Protein AF-A0A0Q5QR48-F1 (afdb_monomer_lite)

Foldseek 3Di:
DEAELLRVLLVLLLCLVPPWDWDADPNFTWTKDFWDKDKYFHLLLQFFDAFLLQADLLLLLQLLLCQLLLHFFVVSNCLSFVCQQLQDPVSTGRLLRNSCQQQQNVNNDNLLQVLLVVCLVPVADFPSKGARFDPVRQPDDGSDGHQWGMWTWGHDDQEIEIETEGAAAASSDGSSGNPSSSVSQSQLQSSLLNRGDHGMYMYTYRIYIHTPVCSVSSVCSNPQPDSDGLVVLVFAAQGFNDNHSVLVNVLSVLLVVLLVCLLVVNLVVSLVSLVPRPTLSSSLSSLSSSLVSCVVVVHDPLVSLVSLLPRDRHSSSLSSLLSVCVLVVHDDLCSSVRPHDPSSSVVSNVNVVSNVVSCVVPVVSPPPPDDRD

Sequence (373 aa):
MYRNLTDAFVDVVARIHTEGTNVVARGQHQKELLSQLLTISHPHERVMIIPVRNNNVFAQVAETLWVLHGRNDIAYLSRYLPRAAEFSDDGRTWRAGYGPRLRNWNGEVDQVTAVADRIGQDLNTKRAVMSIFDPAVDYTDTKDVPCNNWLHFIRRGIDLHLNVSVRANDAFWGFSGINYFEWSVLHELMANVTGSSVGNLSWFAGSLHIYERHYSKAWQIAEAVRGTSVYDFGVEHLPVTSDTVAAFDADLATVFAVEDAARAGDHRRAIAELGSVSDAFLRDAGLMLVAYNMFLDDVSRGRIVEVINEMRPSDLRTASAEYLLRRWKQNDPGYLGLDLSDAEASFLRTHFAAVARLVADEPRLRPTLIEAT

Radius of gyration: 19.91 Å; chains: 1; bounding box: 58×45×52 Å

pLDDT: mean 93.46, std 10.97, range [30.2, 98.88]

Secondary structure (DSSP, 8-state):
-BSSHHHHHHHHHHHHHHHPEEEEETTEEEEEEEEEEEEES-TT------TTT---HHHHHHHHHHHHTT--BHHHHTTT-GGGGGG-SSSSB-TT-HHHHHHSBTTTB-HHHHHHHHHHH-TT-S-EEEE---HHHHSS--S---SEEEEEEEEETTEEEEEEEEEEEEIIIIIIIIIHHHHHHHHHHHHHHTT-EEEEEEEEEEEEEEEGGGHHHHHHHHHH-----GGGGTPPP-----SSHHHHHHHHHHHHHHHHHHHTT-HHHHHHHGGG---HHHHHHHHHHHHHHHHHTT--HHHHHHHHHTSPSSHHHHHHHHHHHHHHT---TTGGG----HHHHHHHHHHHHHHHHHHHH-GGGS--S----

Structure (mmCIF, N/CA/C/O backbone):
data_AF-A0A0Q5QR48-F1
#
_entry.id   AF-A0A0Q5QR48-F1
#
loop_
_atom_site.group_PDB
_atom_site.id
_atom_site.type_symbol
_atom_site.label_atom_id
_atom_site.label_alt_id
_atom_site.label_comp_id
_atom_site.label_asym_id
_atom_site.label_entity_id
_atom_site.label_seq_id
_atom_site.pdbx_PDB_ins_code
_atom_site.Cartn_x
_atom_site.Cartn_y
_atom_site.Cartn_z
_atom_site.occupancy
_atom_site.B_iso_or_equiv
_atom_site.auth_seq_id
_atom_site.auth_comp_id
_atom_site.auth_asym_id
_atom_site.auth_atom_id
_atom_site.pdbx_PDB_model_num
ATOM 1 N N . MET A 1 1 ? -0.853 12.168 16.725 1.00 94.12 1 MET A N 1
ATOM 2 C CA . MET A 1 1 ? -1.392 12.280 15.354 1.00 94.12 1 MET A CA 1
ATOM 3 C C . MET A 1 1 ? -0.203 12.517 14.449 1.00 94.12 1 MET A C 1
ATOM 5 O O . MET A 1 1 ? 0.623 13.348 14.803 1.00 94.12 1 MET A O 1
ATOM 9 N N . TYR A 1 2 ? -0.100 11.762 13.365 1.00 97.38 2 TYR A N 1
ATOM 10 C CA . TYR A 1 2 ? 0.999 11.801 12.400 1.00 97.38 2 TYR A CA 1
ATOM 11 C C . TYR A 1 2 ? 0.484 12.360 11.076 1.00 97.38 2 TYR A C 1
ATOM 13 O O . TYR A 1 2 ? -0.716 12.250 10.801 1.00 97.38 2 TYR A O 1
ATOM 21 N N . ARG A 1 3 ? 1.363 12.943 10.255 1.00 96.19 3 ARG A N 1
ATOM 22 C CA . ARG A 1 3 ? 0.967 13.381 8.915 1.00 96.19 3 ARG A CA 1
ATOM 23 C C . ARG A 1 3 ? 0.705 12.176 8.019 1.00 96.19 3 ARG A C 1
ATOM 25 O O . ARG A 1 3 ? -0.393 12.065 7.486 1.00 96.19 3 ARG A O 1
ATOM 32 N N . ASN A 1 4 ? 1.682 11.276 7.918 1.00 97.00 4 ASN A N 1
ATOM 33 C CA . ASN A 1 4 ? 1.698 10.169 6.961 1.00 97.00 4 ASN A CA 1
ATOM 34 C C . ASN A 1 4 ? 2.336 8.886 7.531 1.00 97.00 4 ASN A C 1
ATOM 36 O O . ASN A 1 4 ? 2.679 8.821 8.717 1.00 97.00 4 ASN A O 1
ATOM 40 N N . LEU A 1 5 ? 2.484 7.858 6.684 1.00 96.31 5 LEU A N 1
ATOM 41 C CA . LEU A 1 5 ? 3.066 6.566 7.066 1.00 96.31 5 LEU A CA 1
ATOM 42 C C . LEU A 1 5 ? 4.511 6.683 7.557 1.00 96.31 5 LEU A C 1
ATOM 44 O O . LEU A 1 5 ? 4.883 6.015 8.519 1.00 96.31 5 LEU A O 1
ATOM 48 N N . THR A 1 6 ? 5.318 7.518 6.899 1.00 96.00 6 THR A N 1
ATOM 49 C CA . THR A 1 6 ? 6.746 7.685 7.210 1.00 96.00 6 THR A CA 1
ATOM 50 C C . THR A 1 6 ? 6.910 8.227 8.629 1.00 96.00 6 THR A C 1
ATOM 52 O O . THR A 1 6 ? 7.620 7.623 9.436 1.00 96.00 6 THR A O 1
ATOM 55 N N . ASP A 1 7 ? 6.183 9.297 8.961 1.00 95.06 7 ASP A N 1
ATOM 56 C CA . ASP A 1 7 ? 6.164 9.884 10.306 1.00 95.06 7 ASP A CA 1
ATOM 57 C C . ASP A 1 7 ? 5.723 8.873 11.366 1.00 95.06 7 ASP A C 1
ATOM 59 O O . ASP A 1 7 ? 6.374 8.714 12.402 1.00 95.06 7 ASP A O 1
ATOM 63 N N . ALA A 1 8 ? 4.612 8.178 11.100 1.00 96.62 8 ALA A N 1
ATOM 64 C CA . ALA A 1 8 ? 4.056 7.206 12.029 1.00 96.62 8 ALA A CA 1
ATOM 65 C C . ALA A 1 8 ? 5.023 6.042 12.268 1.00 96.62 8 ALA A C 1
ATOM 67 O O . ALA A 1 8 ? 5.226 5.634 13.408 1.00 96.62 8 ALA A O 1
ATOM 68 N N . PHE A 1 9 ? 5.639 5.511 11.212 1.00 96.94 9 PHE A N 1
ATOM 69 C CA . PHE A 1 9 ? 6.543 4.373 11.315 1.00 96.94 9 PHE A CA 1
ATOM 70 C C . PHE A 1 9 ? 7.822 4.710 12.081 1.00 96.94 9 PHE A C 1
AT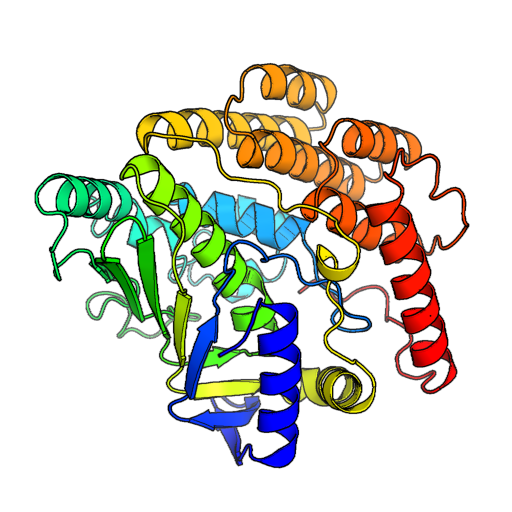OM 72 O O . PHE A 1 9 ? 8.205 3.940 12.960 1.00 96.94 9 PHE A O 1
ATOM 79 N N . VAL A 1 10 ? 8.468 5.847 11.794 1.00 95.44 10 VAL A N 1
ATOM 80 C CA . VAL A 1 10 ? 9.704 6.242 12.495 1.00 95.44 10 VAL A CA 1
ATOM 81 C C . VAL A 1 10 ? 9.457 6.373 13.999 1.00 95.44 10 VAL A C 1
ATOM 83 O O . VAL A 1 10 ? 10.226 5.831 14.795 1.00 95.44 10 VAL A O 1
ATOM 86 N N . ASP A 1 11 ? 8.355 7.016 14.394 1.00 96.00 11 ASP A N 1
ATOM 87 C CA . ASP A 1 11 ? 7.979 7.137 15.805 1.00 96.00 11 ASP A CA 1
ATOM 88 C C . ASP A 1 11 ? 7.612 5.783 16.429 1.00 96.00 11 ASP A C 1
ATOM 90 O O . ASP A 1 11 ? 8.105 5.443 17.502 1.00 96.00 11 ASP A O 1
ATOM 94 N N . VAL A 1 12 ? 6.811 4.958 15.745 1.00 97.25 12 VAL A N 1
ATOM 95 C CA . VAL A 1 12 ? 6.457 3.608 16.215 1.00 97.25 12 VAL A CA 1
ATOM 96 C C . VAL A 1 12 ? 7.704 2.769 16.474 1.00 97.25 12 VAL A C 1
ATOM 98 O O . VAL A 1 12 ? 7.799 2.120 17.515 1.00 97.25 12 VAL A O 1
ATOM 101 N N . VAL A 1 13 ? 8.674 2.786 15.560 1.00 97.12 13 VAL A N 1
ATOM 102 C CA . VAL A 1 13 ? 9.921 2.036 15.722 1.00 97.12 13 VAL A CA 1
ATOM 103 C C . VAL A 1 13 ? 10.710 2.551 16.924 1.00 97.12 13 VAL A C 1
ATOM 105 O O . VAL A 1 13 ? 11.150 1.742 17.742 1.00 97.12 13 VAL A O 1
ATOM 108 N N . ALA A 1 14 ? 10.838 3.872 17.085 1.00 96.56 14 ALA A N 1
ATOM 109 C CA . ALA A 1 14 ? 11.507 4.464 18.240 1.00 96.56 14 ALA A CA 1
ATOM 110 C C . ALA A 1 14 ? 10.825 4.075 19.561 1.00 96.56 14 ALA A C 1
ATOM 112 O O . ALA A 1 14 ? 11.497 3.660 20.502 1.00 96.56 14 ALA A O 1
ATOM 113 N N . ARG A 1 15 ? 9.491 4.115 19.614 1.00 97.75 15 ARG A N 1
ATOM 114 C CA . ARG A 1 15 ? 8.716 3.748 20.804 1.00 97.75 15 ARG A CA 1
ATOM 115 C C . ARG A 1 15 ? 8.824 2.264 21.136 1.00 97.75 15 ARG A C 1
ATOM 117 O O . ARG A 1 15 ? 9.028 1.912 22.293 1.00 97.75 15 ARG A O 1
ATOM 124 N N . ILE A 1 16 ? 8.753 1.368 20.148 1.00 98.25 16 ILE A N 1
ATOM 125 C CA . ILE A 1 16 ? 8.989 -0.065 20.396 1.00 98.25 16 ILE A CA 1
ATOM 126 C C . ILE A 1 16 ? 10.423 -0.272 20.904 1.00 98.25 16 ILE A C 1
ATOM 128 O O . ILE A 1 16 ? 10.629 -1.070 21.820 1.00 98.25 16 ILE A O 1
ATOM 132 N N . HIS A 1 17 ? 11.406 0.466 20.375 1.00 97.31 17 HIS A N 1
ATOM 133 C CA . HIS A 1 17 ? 12.795 0.381 20.831 1.00 97.31 17 HIS A CA 1
ATOM 134 C C . HIS A 1 17 ? 12.943 0.739 22.311 1.00 97.31 17 HIS A C 1
ATOM 136 O O . HIS A 1 17 ? 13.590 -0.001 23.055 1.00 97.31 17 HIS A O 1
ATOM 142 N N . THR A 1 18 ? 12.349 1.845 22.751 1.00 97.06 18 THR A N 1
ATOM 143 C CA . THR A 1 18 ? 12.569 2.408 24.090 1.00 97.06 18 THR A CA 1
ATOM 144 C C . THR A 1 18 ? 11.609 1.856 25.140 1.00 97.06 18 THR A C 1
ATOM 146 O O . THR A 1 18 ? 12.028 1.570 26.259 1.00 97.06 18 THR A O 1
ATOM 149 N N . GLU A 1 19 ? 10.341 1.668 24.783 1.00 97.88 19 GLU A N 1
ATOM 150 C CA . GLU A 1 19 ? 9.243 1.358 25.710 1.00 97.88 19 GLU A CA 1
ATOM 151 C C . GLU A 1 19 ? 8.738 -0.084 25.581 1.00 97.88 19 GLU A C 1
ATOM 153 O O . GLU A 1 19 ? 8.028 -0.575 26.459 1.00 97.88 19 GLU A O 1
ATOM 158 N N . GLY A 1 20 ? 9.075 -0.776 24.489 1.00 97.75 20 GLY A N 1
ATOM 159 C CA . GLY A 1 20 ? 8.533 -2.102 24.215 1.00 97.75 20 GLY A CA 1
ATOM 160 C C . GLY A 1 20 ? 8.971 -3.168 25.224 1.00 97.75 20 GLY A C 1
ATOM 161 O O . GLY A 1 20 ? 10.051 -3.108 25.817 1.00 97.75 20 GLY A O 1
ATOM 162 N N . THR A 1 21 ? 8.145 -4.197 25.382 1.00 98.25 21 THR A N 1
ATOM 163 C CA . THR A 1 21 ? 8.453 -5.366 26.218 1.00 98.25 21 THR A CA 1
ATOM 164 C C . THR A 1 21 ? 8.906 -6.530 25.344 1.00 98.25 21 THR A C 1
ATOM 166 O O . THR A 1 21 ? 8.314 -6.787 24.299 1.00 98.25 21 THR A O 1
ATOM 169 N N . ASN A 1 22 ? 9.962 -7.236 25.759 1.00 98.06 22 ASN A N 1
ATOM 170 C CA . ASN A 1 22 ? 10.405 -8.450 25.073 1.00 98.06 22 ASN A CA 1
ATOM 171 C C . ASN A 1 22 ? 9.450 -9.604 25.380 1.00 98.06 22 ASN A C 1
ATOM 173 O O . ASN A 1 22 ? 9.208 -9.915 26.546 1.00 98.06 22 ASN A O 1
ATOM 177 N N . VAL A 1 23 ? 8.965 -10.270 24.339 1.00 97.25 23 VAL A N 1
ATOM 178 C CA . VAL A 1 23 ? 8.085 -11.435 24.443 1.00 97.25 23 VAL A CA 1
ATOM 179 C C . VAL A 1 23 ? 8.499 -12.506 23.435 1.00 97.25 23 VAL A C 1
ATOM 181 O O . VAL A 1 23 ? 9.227 -12.242 22.476 1.00 97.25 23 VAL A O 1
ATOM 184 N N . VAL A 1 24 ? 8.023 -13.732 23.648 1.00 96.56 24 VAL A N 1
ATOM 185 C CA . VAL A 1 24 ? 8.175 -14.837 22.696 1.00 96.56 24 VAL A CA 1
ATOM 186 C C . VAL A 1 24 ? 6.787 -15.314 22.295 1.00 96.56 24 VAL A C 1
ATOM 188 O O . VAL A 1 24 ? 6.035 -15.801 23.136 1.00 96.56 24 VAL A O 1
ATOM 191 N N . ALA A 1 25 ? 6.450 -15.196 21.012 1.00 90.62 25 ALA A N 1
ATOM 192 C CA . ALA A 1 25 ? 5.178 -15.664 20.464 1.00 90.62 25 ALA A CA 1
ATOM 193 C C . ALA A 1 25 ? 5.437 -16.639 19.315 1.00 90.62 25 ALA A C 1
ATOM 195 O O . ALA A 1 25 ? 6.220 -16.346 18.416 1.00 90.62 25 ALA A O 1
ATOM 196 N N . ARG A 1 26 ? 4.807 -17.824 19.350 1.00 87.94 26 ARG A N 1
ATOM 197 C CA . ARG A 1 26 ? 5.044 -18.915 18.374 1.00 87.94 26 ARG A CA 1
ATOM 198 C C . ARG A 1 26 ? 6.543 -19.224 18.163 1.00 87.94 26 ARG A C 1
ATOM 200 O O . ARG A 1 26 ? 6.978 -19.488 17.048 1.00 87.94 26 ARG A O 1
ATOM 207 N N . GLY A 1 27 ? 7.342 -19.147 19.232 1.00 91.56 27 GLY A N 1
ATOM 208 C CA . GLY A 1 27 ? 8.792 -19.383 19.186 1.00 91.56 27 GLY A CA 1
ATOM 209 C C . GLY A 1 27 ? 9.621 -18.261 18.547 1.00 91.56 27 GLY A C 1
ATOM 210 O O . GLY A 1 27 ? 10.815 -18.443 18.343 1.00 91.56 27 GLY A O 1
ATOM 211 N N . GLN A 1 28 ? 9.019 -17.113 18.230 1.00 92.88 28 GLN A N 1
ATOM 212 C CA . GLN A 1 28 ? 9.712 -15.949 17.681 1.00 92.88 28 GLN A CA 1
ATOM 213 C C . GLN A 1 28 ? 9.906 -14.895 18.771 1.00 92.88 28 GLN A C 1
ATOM 215 O O . GLN A 1 28 ? 8.939 -14.463 19.403 1.00 92.88 28 GLN A O 1
ATOM 220 N N . HIS A 1 29 ? 11.151 -14.471 18.974 1.00 97.50 29 HIS A N 1
ATOM 221 C CA . HIS A 1 29 ? 11.481 -13.346 19.841 1.00 97.50 29 HIS A CA 1
ATOM 222 C C . HIS A 1 29 ? 11.069 -12.031 19.174 1.00 97.50 29 HIS A C 1
ATOM 224 O O . HIS A 1 29 ? 11.336 -11.800 17.989 1.00 97.50 29 HIS A O 1
ATOM 230 N N . GLN A 1 30 ? 10.409 -11.169 19.939 1.00 97.56 30 GLN A N 1
ATOM 231 C CA . GLN A 1 30 ? 9.933 -9.873 19.470 1.00 97.56 30 GLN A CA 1
ATOM 232 C C . GLN A 1 30 ? 9.838 -8.870 20.619 1.00 97.56 30 GLN A C 1
ATOM 234 O O . GLN A 1 30 ? 9.811 -9.246 21.793 1.00 97.56 30 GLN A O 1
ATOM 239 N N . LYS A 1 31 ? 9.766 -7.589 20.264 1.00 98.31 31 LYS A N 1
ATOM 240 C CA . LYS A 1 31 ? 9.544 -6.480 21.189 1.00 98.31 31 LYS A CA 1
ATOM 241 C C . LYS A 1 31 ? 8.234 -5.818 20.812 1.00 98.31 31 LYS A C 1
ATOM 243 O O . LYS A 1 31 ? 8.032 -5.528 19.634 1.00 98.31 31 LYS A O 1
ATOM 248 N N . GLU A 1 32 ? 7.346 -5.620 21.781 1.00 98.00 32 GLU A N 1
ATOM 249 C CA . GLU A 1 32 ? 5.981 -5.171 21.504 1.00 98.00 32 GLU A CA 1
ATOM 250 C C . GLU A 1 32 ? 5.486 -4.053 22.419 1.00 98.00 32 GLU A C 1
ATOM 252 O O . GLU A 1 32 ? 5.902 -3.921 23.573 1.00 98.00 32 GLU A O 1
ATOM 257 N N . LEU A 1 33 ? 4.553 -3.274 21.878 1.00 98.50 33 LEU A N 1
ATOM 258 C CA . LEU A 1 33 ? 3.681 -2.356 22.593 1.00 98.50 33 LEU A CA 1
ATOM 259 C C . LEU A 1 33 ? 2.241 -2.851 22.461 1.00 98.50 33 LEU A C 1
ATOM 261 O O . LEU A 1 33 ? 1.790 -3.180 21.364 1.00 98.50 33 LEU A O 1
ATOM 265 N N . LEU A 1 34 ? 1.504 -2.871 23.568 1.00 98.12 34 LEU A N 1
ATOM 266 C CA . LEU A 1 34 ? 0.104 -3.297 23.576 1.00 98.12 34 LEU A CA 1
ATOM 267 C C . LEU A 1 34 ? -0.845 -2.106 23.434 1.00 98.12 34 LEU A C 1
ATOM 269 O O . LEU A 1 34 ? -0.545 -1.017 23.920 1.00 98.12 34 LEU A O 1
ATOM 273 N N . SER A 1 35 ? -2.007 -2.331 22.821 1.00 97.75 35 SER A N 1
ATOM 274 C CA . SER A 1 35 ? -3.136 -1.389 22.761 1.00 97.75 35 SER A CA 1
ATOM 275 C C . SER A 1 35 ? -2.756 0.001 22.242 1.00 97.75 35 SER A C 1
ATOM 277 O O . SER A 1 35 ? -2.983 1.019 22.898 1.00 97.75 35 SER A O 1
ATOM 279 N N . GLN A 1 36 ? -2.155 0.042 21.058 1.00 98.25 36 GLN A N 1
ATOM 280 C CA . GLN A 1 36 ? -1.692 1.274 20.431 1.00 98.25 36 GLN A CA 1
ATOM 281 C C . GLN A 1 36 ? -2.761 1.859 19.515 1.00 98.25 36 GLN A C 1
ATOM 283 O O . GLN A 1 36 ? -3.318 1.149 18.683 1.00 98.25 36 GLN A O 1
ATOM 288 N N . LEU A 1 37 ? -3.020 3.162 19.651 1.00 98.25 37 LEU A N 1
ATOM 289 C CA . LEU A 1 37 ? -3.872 3.924 18.742 1.00 98.25 37 LEU A CA 1
ATOM 290 C C . LEU A 1 37 ? -3.031 4.976 18.021 1.00 98.25 37 LEU A C 1
ATOM 292 O O . LEU A 1 37 ? -2.517 5.906 18.645 1.00 98.25 37 LEU A O 1
ATOM 296 N N . LEU A 1 38 ? -2.921 4.840 16.705 1.00 98.12 38 LEU A N 1
ATOM 297 C CA . LEU A 1 38 ? -2.277 5.811 15.826 1.00 98.12 38 LEU A CA 1
ATOM 298 C C . LEU A 1 38 ? -3.363 6.526 15.019 1.00 98.12 38 LEU A C 1
ATOM 300 O O . LEU A 1 38 ? -4.354 5.914 14.633 1.00 98.12 38 LEU A O 1
ATOM 304 N N . THR A 1 39 ? -3.177 7.812 14.737 1.00 98.56 39 THR A N 1
ATOM 305 C CA . THR A 1 39 ? -4.069 8.563 13.839 1.00 98.56 39 THR A CA 1
ATOM 306 C C . THR A 1 39 ? -3.224 9.298 12.823 1.00 98.56 39 THR A C 1
ATOM 308 O O . THR A 1 39 ? -2.327 10.046 13.220 1.00 98.56 39 THR A O 1
ATOM 311 N N . ILE A 1 40 ? -3.535 9.094 11.548 1.00 98.62 40 ILE A N 1
ATOM 312 C CA . ILE A 1 40 ? -2.833 9.644 10.399 1.00 98.62 40 ILE A CA 1
ATOM 313 C C . ILE A 1 40 ? -3.778 10.573 9.637 1.00 98.62 40 ILE A C 1
ATOM 315 O O . ILE A 1 40 ? -4.913 10.191 9.345 1.00 98.62 40 ILE A O 1
ATOM 319 N N . SER A 1 41 ? -3.333 11.800 9.360 1.00 98.50 41 SER A N 1
ATOM 320 C CA . SER A 1 41 ? -4.171 12.832 8.736 1.00 98.50 41 SER A CA 1
ATOM 321 C C . SER A 1 41 ? -4.154 12.817 7.209 1.00 98.50 41 SER A C 1
ATOM 323 O O . SER A 1 41 ? -5.145 13.205 6.603 1.00 98.50 41 SER A O 1
ATOM 325 N N . HIS A 1 42 ? -3.073 12.336 6.589 1.00 98.38 42 HIS A N 1
ATOM 326 C CA . HIS A 1 42 ? -2.926 12.227 5.136 1.00 98.38 42 HIS A CA 1
ATOM 327 C C . HIS A 1 42 ? -2.678 10.763 4.765 1.00 98.38 42 HIS A C 1
ATOM 329 O O . HIS A 1 42 ? -1.565 10.386 4.404 1.00 98.38 42 HIS A O 1
ATOM 335 N N . PRO A 1 43 ? -3.683 9.877 4.887 1.00 98.25 43 PRO A N 1
ATOM 336 C CA . PRO A 1 43 ? -3.454 8.458 4.654 1.00 98.25 43 PRO A CA 1
ATOM 337 C C . PRO A 1 43 ? -3.070 8.127 3.210 1.00 98.25 43 PRO A C 1
ATOM 339 O O . PRO A 1 43 ? -2.423 7.106 2.990 1.00 98.25 43 PRO A O 1
ATOM 342 N N . HIS A 1 44 ? -3.408 8.988 2.245 1.00 97.56 44 HIS A N 1
ATOM 343 C CA . HIS A 1 44 ? -2.989 8.877 0.845 1.00 97.56 44 HIS A CA 1
ATOM 344 C C . HIS A 1 44 ? -1.484 9.114 0.636 1.00 97.56 44 HIS A C 1
ATOM 346 O O . HIS A 1 44 ? -0.931 8.625 -0.346 1.00 97.56 44 HIS A O 1
ATOM 352 N N . GLU A 1 45 ? -0.798 9.761 1.587 1.00 97.69 45 GLU A N 1
ATOM 353 C CA . GLU A 1 45 ? 0.666 9.812 1.655 1.00 97.69 45 GLU A CA 1
ATOM 354 C C . GLU A 1 45 ? 1.217 8.447 2.138 1.00 97.69 45 GLU A C 1
ATOM 356 O O . GLU A 1 45 ? 1.703 8.274 3.262 1.00 97.69 45 GLU A O 1
ATOM 361 N N . ARG A 1 46 ? 1.031 7.424 1.298 1.00 96.81 46 ARG A N 1
ATOM 362 C CA . ARG A 1 46 ? 1.172 5.995 1.624 1.00 96.81 46 ARG A CA 1
ATOM 363 C C . ARG A 1 46 ? 2.514 5.376 1.262 1.00 96.81 46 ARG A C 1
ATOM 365 O O . ARG A 1 46 ? 2.813 4.266 1.700 1.00 96.81 46 ARG A O 1
ATOM 372 N N . VAL A 1 47 ? 3.316 6.059 0.455 1.00 96.69 47 VAL A N 1
ATOM 373 C CA . VAL A 1 47 ? 4.611 5.561 0.003 1.00 96.69 47 VAL A CA 1
ATOM 374 C C . VAL A 1 47 ? 5.684 5.943 1.011 1.00 96.69 47 VAL A C 1
ATOM 376 O O . VAL A 1 47 ? 5.916 7.114 1.307 1.00 96.69 47 VAL A O 1
ATOM 379 N N . MET A 1 48 ? 6.379 4.926 1.516 1.00 94.12 48 MET A N 1
ATOM 380 C CA . MET A 1 48 ? 7.480 5.096 2.452 1.00 94.12 48 MET A CA 1
ATOM 381 C C . MET A 1 48 ? 8.788 4.603 1.835 1.00 94.12 48 MET A C 1
ATOM 383 O O . MET A 1 48 ? 8.983 3.403 1.609 1.00 94.12 48 MET A O 1
ATOM 387 N N . ILE A 1 49 ? 9.706 5.546 1.633 1.00 94.06 49 ILE A N 1
ATOM 388 C CA . ILE A 1 49 ? 11.060 5.310 1.135 1.00 94.06 49 ILE A CA 1
ATOM 389 C C . ILE A 1 49 ? 12.033 5.784 2.215 1.00 94.06 49 ILE A C 1
ATOM 391 O O . ILE A 1 49 ? 12.402 6.951 2.283 1.00 94.06 49 ILE A O 1
ATOM 395 N N . ILE A 1 50 ? 12.419 4.860 3.093 1.00 91.00 50 ILE A N 1
ATOM 396 C CA . ILE A 1 50 ? 13.362 5.111 4.186 1.00 91.00 50 ILE A CA 1
ATOM 397 C C . ILE A 1 50 ? 14.632 4.288 3.939 1.00 91.00 50 ILE A C 1
ATOM 399 O O . ILE A 1 50 ? 14.530 3.111 3.559 1.00 91.00 50 ILE A O 1
ATOM 403 N N . PRO A 1 51 ? 15.834 4.854 4.163 1.00 84.12 51 PRO A N 1
ATOM 404 C CA . PRO A 1 51 ? 17.072 4.087 4.125 1.00 84.12 51 PRO A CA 1
ATOM 405 C C . PRO A 1 51 ? 16.991 2.820 4.985 1.00 84.12 51 PRO A C 1
ATOM 407 O O . PRO A 1 51 ? 16.362 2.811 6.031 1.00 84.12 51 PRO A O 1
ATOM 410 N N . VAL A 1 52 ? 17.608 1.729 4.534 1.00 83.62 52 VAL A N 1
ATOM 411 C CA . VAL A 1 52 ? 17.670 0.413 5.213 1.00 83.62 52 VAL A CA 1
ATOM 412 C C . VAL A 1 52 ? 16.343 -0.327 5.464 1.00 83.62 52 VAL A C 1
ATOM 414 O O . VAL A 1 52 ? 16.382 -1.543 5.672 1.00 83.62 52 VAL A O 1
ATOM 417 N N . ARG A 1 53 ? 15.171 0.317 5.332 1.00 88.31 53 ARG A N 1
ATOM 418 C CA . ARG A 1 53 ? 13.858 -0.359 5.382 1.00 88.31 53 ARG A CA 1
ATOM 419 C C . ARG A 1 53 ? 13.679 -1.360 4.239 1.00 88.31 53 ARG A C 1
ATOM 421 O O . ARG A 1 53 ? 13.090 -2.417 4.455 1.00 88.31 53 ARG A O 1
ATOM 428 N N . ASN A 1 54 ? 14.241 -1.063 3.062 1.00 84.56 54 ASN A N 1
ATOM 429 C CA . ASN A 1 54 ? 14.325 -1.978 1.914 1.00 84.56 54 ASN A CA 1
ATOM 430 C C . ASN A 1 54 ? 12.953 -2.475 1.406 1.00 84.56 54 ASN A C 1
ATOM 432 O O . ASN A 1 54 ? 12.804 -3.652 1.081 1.00 84.56 54 ASN A O 1
ATOM 436 N N . ASN A 1 55 ? 11.961 -1.583 1.338 1.00 86.88 55 ASN A N 1
ATOM 437 C CA . ASN A 1 55 ? 10.628 -1.897 0.816 1.00 86.88 55 ASN A CA 1
ATOM 438 C C . ASN A 1 55 ? 10.664 -2.363 -0.647 1.00 86.88 55 ASN A C 1
ATOM 440 O O . ASN A 1 55 ? 11.530 -1.951 -1.426 1.00 86.88 55 ASN A O 1
ATOM 444 N N . ASN A 1 56 ? 9.704 -3.217 -1.012 1.00 93.38 56 ASN A N 1
ATOM 445 C CA . ASN A 1 56 ? 9.408 -3.592 -2.390 1.00 93.38 56 ASN A CA 1
ATOM 446 C C . ASN A 1 56 ? 8.035 -3.042 -2.786 1.00 93.38 56 ASN A C 1
ATOM 448 O O . ASN A 1 56 ? 7.017 -3.682 -2.533 1.00 93.38 56 ASN A O 1
ATOM 452 N N . VAL A 1 57 ? 8.015 -1.864 -3.409 1.00 96.81 57 VAL A N 1
ATOM 453 C CA . VAL A 1 57 ? 6.761 -1.210 -3.808 1.00 96.81 57 VAL A CA 1
ATOM 454 C C . VAL A 1 57 ? 5.978 -2.024 -4.845 1.00 96.81 57 VAL A C 1
ATOM 456 O O . VAL A 1 57 ? 4.753 -2.031 -4.824 1.00 96.81 57 VAL A O 1
ATOM 459 N N . PHE A 1 58 ? 6.665 -2.792 -5.696 1.00 98.06 58 PHE A N 1
ATOM 460 C CA . PHE A 1 58 ? 6.015 -3.665 -6.676 1.00 98.06 58 PHE A CA 1
ATOM 461 C C . PHE A 1 58 ? 5.216 -4.782 -6.001 1.00 98.06 58 PHE A C 1
ATOM 463 O O . PHE A 1 58 ? 4.105 -5.081 -6.424 1.00 98.06 58 PHE A O 1
ATOM 470 N N . ALA A 1 59 ? 5.756 -5.362 -4.924 1.00 96.69 59 ALA A N 1
ATOM 471 C CA . ALA A 1 59 ? 5.044 -6.370 -4.143 1.00 96.69 59 ALA A CA 1
ATOM 472 C C . ALA A 1 59 ? 3.843 -5.770 -3.399 1.00 96.69 59 ALA A C 1
ATOM 474 O O . ALA A 1 59 ? 2.776 -6.373 -3.404 1.00 96.69 59 ALA A O 1
ATOM 475 N N . GLN A 1 60 ? 3.987 -4.563 -2.835 1.00 97.12 60 GLN A N 1
ATOM 476 C CA . GLN A 1 60 ? 2.881 -3.853 -2.179 1.00 97.12 60 GLN A CA 1
ATOM 477 C C . GLN A 1 60 ? 1.720 -3.598 -3.143 1.00 97.12 60 GLN A C 1
ATOM 479 O O . GLN A 1 60 ? 0.568 -3.856 -2.800 1.00 97.12 60 GLN A O 1
ATOM 484 N N . VAL A 1 61 ? 2.026 -3.133 -4.357 1.00 98.56 61 VAL A N 1
ATOM 485 C CA . VAL A 1 61 ? 1.026 -2.927 -5.408 1.00 98.56 61 VAL A CA 1
ATOM 486 C C . VAL A 1 61 ? 0.384 -4.254 -5.807 1.00 98.56 61 VAL A C 1
ATOM 488 O O . VAL A 1 61 ? -0.837 -4.360 -5.755 1.00 98.56 61 VAL A O 1
ATOM 491 N N . ALA A 1 62 ? 1.177 -5.279 -6.133 1.00 98.56 62 ALA A N 1
ATOM 492 C CA . ALA A 1 62 ? 0.658 -6.582 -6.553 1.00 98.56 62 ALA A CA 1
ATOM 493 C C . ALA A 1 62 ? -0.284 -7.209 -5.511 1.00 98.56 62 ALA A C 1
ATOM 495 O O . ALA A 1 62 ? -1.384 -7.645 -5.846 1.00 98.56 62 ALA A O 1
ATOM 496 N N . GLU A 1 63 ? 0.119 -7.220 -4.239 1.00 98.31 63 GLU A N 1
ATOM 497 C CA . GLU A 1 63 ? -0.690 -7.776 -3.153 1.00 98.31 63 GLU A CA 1
ATOM 498 C C . GLU A 1 63 ? -1.948 -6.935 -2.890 1.00 98.31 63 GLU A C 1
ATOM 500 O O . GLU A 1 63 ? -3.027 -7.497 -2.723 1.00 98.31 63 GLU A O 1
ATOM 505 N N . THR A 1 64 ? -1.858 -5.602 -2.969 1.00 98.69 64 THR A N 1
ATOM 506 C CA . THR A 1 64 ? -3.032 -4.720 -2.838 1.00 98.69 64 THR A CA 1
ATOM 507 C C . THR A 1 64 ? -4.057 -4.991 -3.932 1.00 98.69 64 THR A C 1
ATOM 509 O O . THR A 1 64 ? -5.240 -5.154 -3.641 1.00 98.69 64 THR A O 1
ATOM 512 N N . LEU A 1 65 ? -3.626 -5.085 -5.194 1.00 98.81 65 LEU A N 1
ATOM 513 C CA . LEU A 1 65 ? -4.524 -5.399 -6.308 1.00 98.81 65 LEU A CA 1
ATOM 514 C C . LEU A 1 65 ? -5.147 -6.791 -6.150 1.00 98.81 65 LEU A C 1
ATOM 516 O O . LEU A 1 65 ? -6.335 -6.976 -6.409 1.00 98.81 65 LEU A O 1
ATOM 520 N N . TRP A 1 66 ? -4.362 -7.763 -5.682 1.00 98.62 66 TRP A N 1
ATOM 521 C CA . TRP A 1 66 ? -4.820 -9.122 -5.394 1.00 98.62 66 TRP A CA 1
ATOM 522 C C . TRP A 1 66 ? -5.889 -9.154 -4.294 1.00 98.62 66 TRP A C 1
ATOM 524 O O . TRP A 1 66 ? -6.940 -9.770 -4.491 1.00 98.62 66 TRP A O 1
ATOM 534 N N . VAL A 1 67 ? -5.688 -8.421 -3.193 1.00 98.69 67 VAL A N 1
ATOM 535 C CA . VAL A 1 67 ? -6.693 -8.258 -2.131 1.00 98.69 67 VAL A CA 1
ATOM 536 C C . VAL A 1 67 ? -7.941 -7.563 -2.666 1.00 98.69 67 VAL A C 1
ATOM 538 O O . VAL A 1 67 ? -9.046 -8.082 -2.508 1.00 98.69 67 VAL A O 1
ATOM 541 N N . LEU A 1 68 ? -7.798 -6.418 -3.335 1.00 98.62 68 LEU A N 1
ATOM 542 C CA . LEU A 1 68 ? -8.947 -5.641 -3.799 1.00 98.62 68 LEU A CA 1
ATOM 543 C C . LEU A 1 68 ? -9.756 -6.370 -4.873 1.00 98.62 68 LEU A C 1
ATOM 545 O O . LEU A 1 68 ? -10.968 -6.197 -4.909 1.00 98.62 68 LEU A O 1
ATOM 549 N N . HIS A 1 69 ? -9.145 -7.242 -5.676 1.00 98.44 69 HIS A N 1
ATOM 550 C CA . HIS A 1 69 ? -9.860 -8.091 -6.638 1.00 98.44 69 HIS A CA 1
ATOM 551 C C . HIS A 1 69 ? -10.531 -9.318 -6.009 1.00 98.44 69 HIS A C 1
ATOM 553 O O . HIS A 1 69 ? -11.205 -10.083 -6.692 1.00 98.44 69 HIS A O 1
ATOM 559 N N . GLY A 1 70 ? -10.345 -9.549 -4.710 1.00 98.12 70 GLY A N 1
ATOM 560 C CA . GLY A 1 70 ? -10.959 -10.685 -4.033 1.00 98.12 70 GLY A CA 1
ATOM 561 C C . GLY A 1 70 ? -10.194 -12.000 -4.174 1.00 98.12 70 GLY A C 1
ATOM 562 O O . GLY A 1 70 ? -10.746 -13.059 -3.876 1.00 98.12 70 GLY A O 1
ATOM 563 N N . ARG A 1 71 ? -8.938 -11.963 -4.632 1.00 97.88 71 ARG A N 1
ATOM 564 C CA . ARG A 1 71 ? -8.134 -13.163 -4.887 1.00 97.88 71 ARG A CA 1
ATOM 565 C C . ARG A 1 71 ? -7.537 -13.725 -3.602 1.00 97.88 71 ARG A C 1
ATOM 567 O O . ARG A 1 71 ? -7.275 -13.003 -2.643 1.00 97.88 71 ARG A O 1
ATOM 574 N N . ASN A 1 72 ? -7.291 -15.032 -3.613 1.00 97.25 72 ASN A N 1
ATOM 575 C CA . ASN A 1 72 ? -6.491 -15.724 -2.605 1.00 97.25 72 ASN A CA 1
ATOM 576 C C . ASN A 1 72 ? -5.500 -16.734 -3.204 1.00 97.25 72 ASN A C 1
ATOM 578 O O . ASN A 1 72 ? -4.942 -17.545 -2.469 1.00 97.25 72 ASN A O 1
ATOM 582 N N . ASP A 1 73 ? -5.278 -16.730 -4.518 1.00 97.38 73 ASP A N 1
ATOM 583 C CA . ASP A 1 73 ? -4.393 -17.693 -5.166 1.00 97.38 73 ASP A CA 1
ATOM 584 C C . ASP A 1 73 ? -2.914 -17.358 -4.935 1.00 97.38 73 ASP A C 1
ATOM 586 O O . ASP A 1 73 ? -2.452 -16.241 -5.173 1.00 97.38 73 ASP A O 1
ATOM 590 N N . ILE A 1 74 ? -2.155 -18.363 -4.503 1.00 95.94 74 ILE A N 1
ATOM 591 C CA . ILE A 1 74 ? -0.719 -18.245 -4.228 1.00 95.94 74 ILE A CA 1
ATOM 592 C C . ILE A 1 74 ? 0.087 -18.164 -5.525 1.00 95.94 74 ILE A C 1
ATOM 594 O O . ILE A 1 74 ? 1.138 -17.537 -5.548 1.00 95.94 74 ILE A O 1
ATOM 598 N N . ALA A 1 75 ? -0.397 -18.764 -6.617 1.00 94.44 75 ALA A N 1
ATOM 599 C CA . ALA A 1 75 ? 0.335 -18.821 -7.882 1.00 94.44 75 ALA A CA 1
ATOM 600 C C . ALA A 1 75 ? 0.667 -17.424 -8.432 1.00 94.44 75 ALA A C 1
ATOM 602 O O . ALA A 1 75 ? 1.809 -17.183 -8.822 1.00 94.44 75 ALA A O 1
ATOM 603 N N . TYR A 1 76 ? -0.300 -16.498 -8.418 1.00 95.94 76 TYR A N 1
ATOM 604 C CA . TYR A 1 76 ? -0.043 -15.092 -8.726 1.00 95.94 76 TYR A CA 1
ATOM 605 C C . TYR A 1 76 ? 0.923 -14.473 -7.716 1.00 95.94 76 TYR A C 1
ATOM 607 O O . TYR A 1 76 ? 1.976 -13.949 -8.084 1.00 95.94 76 TYR A O 1
ATOM 615 N N . LEU A 1 77 ? 0.582 -14.568 -6.430 1.00 95.00 77 LEU A N 1
ATOM 616 C CA . LEU A 1 77 ? 1.255 -13.783 -5.406 1.00 95.00 77 LEU A CA 1
ATOM 617 C C . LEU A 1 77 ? 2.710 -14.213 -5.192 1.00 95.00 77 LEU A C 1
ATOM 619 O O . LEU A 1 77 ? 3.565 -13.361 -4.979 1.00 95.00 77 LEU A O 1
ATOM 623 N N . SER A 1 78 ? 3.033 -15.500 -5.341 1.00 94.38 78 SER A N 1
ATOM 624 C CA . SER A 1 78 ? 4.393 -16.039 -5.215 1.00 94.38 78 SER A CA 1
ATOM 625 C C . SER A 1 78 ? 5.399 -15.438 -6.194 1.00 94.38 78 SER A C 1
ATOM 627 O O . SER A 1 78 ? 6.599 -15.486 -5.923 1.00 94.38 78 SER A O 1
ATOM 629 N N . ARG A 1 79 ? 4.947 -14.849 -7.307 1.00 93.88 79 ARG A N 1
ATOM 630 C CA . ARG A 1 79 ? 5.831 -14.115 -8.221 1.00 93.88 79 ARG A CA 1
ATOM 631 C C . ARG A 1 79 ? 6.372 -12.827 -7.590 1.00 93.88 79 ARG A C 1
ATOM 633 O O . ARG A 1 79 ? 7.510 -12.447 -7.851 1.00 93.88 79 ARG A O 1
ATOM 640 N N . TYR A 1 80 ? 5.576 -12.186 -6.741 1.00 95.12 80 TYR A N 1
ATOM 641 C CA . TYR A 1 80 ? 5.880 -10.898 -6.113 1.00 95.12 80 TYR A CA 1
ATOM 642 C C . TYR A 1 80 ? 6.340 -11.045 -4.661 1.00 95.12 80 TYR A C 1
ATOM 644 O O . TYR A 1 80 ? 7.201 -10.298 -4.196 1.00 95.12 80 TYR A O 1
ATOM 652 N N . LEU A 1 81 ? 5.799 -12.050 -3.976 1.00 92.31 81 LEU A N 1
ATOM 653 C CA . LEU A 1 81 ? 6.059 -12.403 -2.592 1.00 92.31 81 LEU A CA 1
ATOM 654 C C . LEU A 1 81 ? 6.380 -13.908 -2.515 1.00 92.31 81 LEU A C 1
ATOM 656 O O . LEU A 1 81 ? 5.500 -14.717 -2.213 1.00 92.31 81 LEU A O 1
ATOM 660 N N . PRO A 1 82 ? 7.638 -14.326 -2.768 1.00 88.88 82 PRO A N 1
ATOM 661 C CA . PRO A 1 82 ? 8.016 -15.745 -2.827 1.00 88.88 82 PRO A CA 1
ATOM 662 C C . PRO A 1 82 ? 7.656 -16.558 -1.576 1.00 88.88 82 PRO A C 1
ATOM 664 O O . PRO A 1 82 ? 7.426 -17.763 -1.660 1.00 88.88 82 PRO A O 1
ATOM 667 N N . ARG A 1 83 ? 7.545 -15.893 -0.421 1.00 87.69 83 ARG A N 1
ATOM 668 C CA . ARG A 1 83 ? 7.160 -16.500 0.859 1.00 87.69 83 ARG A CA 1
ATOM 669 C C . ARG A 1 83 ? 5.672 -16.795 1.009 1.00 87.69 83 ARG A C 1
ATOM 671 O O . ARG A 1 83 ? 5.308 -17.463 1.967 1.00 87.69 83 ARG A O 1
ATOM 678 N N . ALA A 1 84 ? 4.814 -16.362 0.085 1.00 89.62 84 ALA A N 1
ATOM 679 C CA . ALA A 1 84 ? 3.369 -16.597 0.163 1.00 89.62 84 ALA A CA 1
ATOM 680 C C . ALA A 1 84 ? 3.024 -18.087 0.382 1.00 89.62 84 ALA A C 1
ATOM 682 O O . ALA A 1 84 ? 2.129 -18.419 1.156 1.00 89.62 84 ALA A O 1
ATOM 683 N N . ALA A 1 85 ? 3.795 -19.003 -0.217 1.00 90.00 85 ALA A N 1
ATOM 684 C CA . ALA A 1 85 ? 3.604 -20.446 -0.059 1.00 90.00 85 ALA A CA 1
ATOM 685 C C . ALA A 1 85 ? 3.798 -20.955 1.388 1.00 90.00 85 ALA A C 1
ATOM 687 O O . ALA A 1 85 ? 3.232 -21.987 1.750 1.00 90.00 85 ALA A O 1
ATOM 688 N N . GLU A 1 86 ? 4.551 -20.239 2.233 1.00 91.06 86 GLU A N 1
ATOM 689 C CA . GLU A 1 86 ? 4.738 -20.574 3.655 1.00 91.06 86 GLU A CA 1
ATOM 690 C C . GLU A 1 86 ? 3.429 -20.451 4.452 1.00 91.06 86 GLU A C 1
ATOM 692 O O . GLU A 1 86 ? 3.254 -21.144 5.454 1.00 91.06 86 GLU A O 1
ATOM 697 N N . PHE A 1 87 ? 2.497 -19.616 3.987 1.00 89.50 87 PHE A N 1
ATOM 698 C CA . PHE A 1 87 ? 1.227 -19.310 4.652 1.00 89.50 87 PHE A CA 1
ATOM 699 C C . PHE A 1 87 ? 0.035 -20.098 4.085 1.00 89.50 87 PHE A C 1
ATOM 701 O O . PHE A 1 87 ? -1.106 -19.901 4.501 1.00 89.50 87 PHE A O 1
ATOM 708 N N . SER A 1 88 ? 0.285 -21.001 3.133 1.00 94.38 88 SER A N 1
ATOM 709 C CA . SER A 1 88 ? -0.748 -21.795 2.470 1.00 94.38 88 SER A CA 1
ATOM 710 C C . SER A 1 88 ? -0.841 -23.202 3.050 1.00 94.38 88 SER A C 1
ATOM 712 O O . SER A 1 88 ? 0.138 -23.959 3.047 1.00 94.38 88 SER A O 1
ATOM 714 N N . ASP A 1 89 ? -2.026 -23.582 3.524 1.00 94.50 89 ASP A N 1
ATOM 715 C CA . ASP A 1 89 ? -2.279 -24.932 4.038 1.00 94.50 89 ASP A CA 1
ATOM 716 C C . ASP A 1 89 ? -2.298 -25.980 2.913 1.00 94.50 89 ASP A C 1
ATOM 718 O O . ASP A 1 89 ? -1.778 -27.080 3.088 1.00 94.50 89 ASP A O 1
ATOM 722 N N . ASP A 1 90 ? -2.852 -25.627 1.748 1.00 95.00 90 ASP A N 1
ATOM 723 C CA . ASP A 1 90 ? -3.088 -26.525 0.607 1.00 95.00 90 ASP A CA 1
ATOM 724 C C . ASP A 1 90 ? -2.090 -26.342 -0.556 1.00 95.00 90 ASP A C 1
ATOM 726 O O . ASP A 1 90 ? -2.144 -27.072 -1.550 1.00 95.00 90 ASP A O 1
ATOM 730 N N . GLY A 1 91 ? -1.185 -25.364 -0.450 1.00 94.19 91 GLY A N 1
ATOM 731 C CA . GLY A 1 91 ? -0.217 -24.999 -1.486 1.00 94.19 91 GLY A CA 1
ATOM 732 C C . GLY A 1 91 ? -0.822 -24.287 -2.702 1.00 94.19 91 GLY A C 1
ATOM 733 O O . GLY A 1 91 ? -0.129 -24.110 -3.702 1.00 94.19 91 GLY A O 1
ATOM 734 N N . ARG A 1 92 ? -2.103 -23.904 -2.652 1.00 95.88 92 ARG A N 1
ATOM 735 C CA . ARG A 1 92 ? -2.839 -23.266 -3.756 1.00 95.88 92 ARG A CA 1
ATOM 736 C C . ARG A 1 92 ? -3.418 -21.921 -3.354 1.00 95.88 92 ARG A C 1
ATOM 738 O O . ARG A 1 92 ? -3.352 -20.978 -4.141 1.00 95.88 92 ARG A O 1
ATOM 745 N N . THR A 1 93 ? -3.974 -21.837 -2.151 1.00 96.31 93 THR A N 1
ATOM 746 C CA . THR A 1 93 ? -4.670 -20.659 -1.644 1.00 96.31 93 THR A CA 1
ATOM 747 C C . THR A 1 93 ? -4.058 -20.156 -0.343 1.00 96.31 93 THR A C 1
ATOM 749 O O . THR A 1 93 ? -3.576 -20.927 0.490 1.00 96.31 93 THR A O 1
ATOM 752 N N . TRP A 1 94 ? -4.073 -18.840 -0.153 1.00 95.38 94 TRP A N 1
ATOM 753 C CA . TRP A 1 94 ? -3.790 -18.220 1.132 1.00 95.38 94 TRP A CA 1
ATOM 754 C C . TRP A 1 94 ? -5.091 -18.139 1.930 1.00 95.38 94 TRP A C 1
ATOM 756 O O . TRP A 1 94 ? -5.934 -17.275 1.688 1.00 95.38 94 TRP A O 1
ATOM 766 N N . ARG A 1 95 ? -5.265 -19.031 2.910 1.00 90.38 95 ARG A N 1
ATOM 767 C CA . ARG A 1 95 ? -6.485 -19.105 3.738 1.00 90.38 95 ARG A CA 1
ATOM 768 C C . ARG A 1 95 ? -6.838 -17.774 4.420 1.00 90.38 95 ARG A C 1
ATOM 770 O O . ARG A 1 95 ? -8.009 -17.397 4.505 1.00 90.38 95 ARG A O 1
ATOM 777 N N . ALA A 1 96 ? -5.817 -17.093 4.928 1.00 93.31 96 ALA A N 1
ATOM 778 C CA . ALA A 1 96 ? -5.916 -15.809 5.610 1.00 93.31 96 ALA A CA 1
ATOM 779 C C . ALA A 1 96 ? -5.887 -14.590 4.666 1.00 93.31 96 ALA A C 1
ATOM 781 O O . ALA A 1 96 ? -5.926 -13.462 5.152 1.00 93.31 96 ALA A O 1
ATOM 782 N N . GLY A 1 97 ? -5.843 -14.799 3.344 1.00 94.88 97 GLY A N 1
ATOM 783 C CA . GLY A 1 97 ? -5.881 -13.716 2.365 1.00 94.88 97 GLY A CA 1
ATOM 784 C C . GLY A 1 97 ? -7.152 -12.876 2.508 1.00 94.88 97 GLY A C 1
ATOM 785 O O . GLY A 1 97 ? -8.256 -13.409 2.649 1.00 94.88 97 GLY A O 1
ATOM 786 N N . TYR A 1 98 ? -7.003 -11.552 2.484 1.00 97.94 98 TYR A N 1
ATOM 787 C CA . TYR A 1 98 ? -8.111 -10.637 2.769 1.00 97.94 98 TYR A CA 1
ATOM 788 C C . TYR A 1 98 ? -9.107 -10.520 1.620 1.00 97.94 98 TYR A C 1
ATOM 790 O O . TYR A 1 98 ? -10.267 -10.200 1.866 1.00 97.94 98 TYR A O 1
ATOM 798 N N . GLY A 1 99 ? -8.698 -10.838 0.390 1.00 97.81 99 GLY A N 1
ATOM 799 C CA . GLY A 1 99 ? -9.538 -10.684 -0.792 1.00 97.81 99 GLY A CA 1
ATOM 800 C C . GLY A 1 99 ? -10.904 -11.364 -0.673 1.00 97.81 99 GLY A C 1
ATOM 801 O O . GLY A 1 99 ? -11.915 -10.660 -0.697 1.00 97.81 99 GLY A O 1
ATOM 802 N N . PRO A 1 100 ? -10.990 -12.691 -0.469 1.00 97.38 100 PRO A N 1
ATOM 803 C CA . PRO A 1 100 ? -12.276 -13.364 -0.329 1.00 97.38 100 PRO A CA 1
ATOM 804 C C . PRO A 1 100 ? -13.066 -12.881 0.882 1.00 97.38 100 PRO A C 1
ATOM 806 O O . PRO A 1 100 ? -14.289 -12.866 0.839 1.00 97.38 100 PRO A O 1
ATOM 809 N N . ARG A 1 101 ? -12.387 -12.450 1.956 1.00 97.19 101 ARG A N 1
ATOM 810 C CA . ARG A 1 101 ? -13.066 -11.871 3.121 1.00 97.19 101 ARG A CA 1
ATOM 811 C C . ARG A 1 101 ? -13.755 -10.567 2.739 1.00 97.19 101 ARG A C 1
ATOM 813 O O . ARG A 1 101 ? -14.860 -10.335 3.193 1.00 97.19 101 ARG A O 1
ATOM 820 N N . LEU A 1 102 ? -13.150 -9.733 1.898 1.00 98.00 102 LEU A N 1
ATOM 821 C CA . LEU A 1 102 ? -13.711 -8.438 1.514 1.00 98.00 102 LEU A CA 1
ATOM 822 C C . LEU A 1 102 ? -14.721 -8.536 0.372 1.00 98.00 102 LEU A C 1
ATOM 824 O O . LEU A 1 102 ? -15.781 -7.929 0.460 1.00 98.00 102 LEU A O 1
ATOM 828 N N . ARG A 1 103 ? -14.401 -9.280 -0.689 1.00 98.19 103 ARG A N 1
ATOM 829 C CA . ARG A 1 103 ? -15.158 -9.256 -1.950 1.00 98.19 103 ARG A CA 1
ATOM 830 C C . ARG A 1 103 ? -16.154 -10.401 -2.108 1.00 98.19 103 ARG A C 1
ATOM 832 O O . ARG A 1 103 ? -17.023 -10.319 -2.967 1.00 98.19 103 ARG A O 1
ATOM 839 N N . ASN A 1 104 ? -16.016 -11.477 -1.333 1.00 96.62 104 ASN A N 1
ATOM 840 C CA . ASN A 1 104 ? -16.835 -12.677 -1.501 1.00 96.62 104 ASN A CA 1
ATOM 841 C C . ASN A 1 104 ? -17.002 -13.463 -0.189 1.00 96.62 104 ASN A C 1
ATOM 843 O O . ASN A 1 104 ? -16.788 -14.681 -0.133 1.00 96.62 104 ASN A O 1
ATOM 847 N N . TRP A 1 105 ? -17.333 -12.762 0.898 1.00 95.81 105 TRP A N 1
ATOM 848 C CA . TRP A 1 105 ? -17.456 -13.385 2.211 1.00 95.81 105 TRP A CA 1
ATOM 849 C C . TRP A 1 105 ? -18.575 -14.429 2.192 1.00 95.81 105 TRP A C 1
ATOM 851 O O . TRP A 1 105 ? -19.690 -14.156 1.740 1.00 95.81 105 TRP A O 1
ATOM 861 N N . ASN A 1 106 ? -18.247 -15.643 2.644 1.00 91.75 106 ASN A N 1
ATOM 862 C CA . ASN A 1 106 ? -19.109 -16.827 2.596 1.00 91.75 106 ASN A CA 1
ATOM 863 C C . ASN A 1 106 ? -19.711 -17.136 1.203 1.00 91.75 106 ASN A C 1
ATOM 865 O O . ASN A 1 106 ? -20.743 -17.789 1.109 1.00 91.75 106 ASN A O 1
ATOM 869 N N . GLY A 1 107 ? -19.081 -16.671 0.116 1.00 93.19 107 GLY A N 1
ATOM 870 C CA . GLY A 1 107 ? -19.593 -16.856 -1.248 1.00 93.19 107 GLY A CA 1
ATOM 871 C C . GLY A 1 107 ? -20.789 -15.968 -1.615 1.00 93.19 107 GLY A C 1
ATOM 872 O O . GLY A 1 107 ? -21.389 -16.175 -2.667 1.00 93.19 107 GLY A O 1
ATOM 873 N N . GLU A 1 108 ? -21.165 -15.026 -0.747 1.00 94.00 108 GLU A N 1
ATOM 874 C CA . GLU A 1 108 ? -22.435 -14.299 -0.850 1.00 94.00 108 GLU A CA 1
ATOM 875 C C . GLU A 1 108 ? -22.283 -12.778 -0.732 1.00 94.00 108 GLU A C 1
ATOM 877 O O . GLU A 1 108 ? -23.074 -12.043 -1.322 1.00 94.00 108 GLU A O 1
ATOM 882 N N . VAL A 1 109 ? -21.302 -12.286 0.035 1.00 97.75 109 VAL A N 1
ATOM 883 C CA . VAL A 1 109 ? -21.239 -10.868 0.420 1.00 97.75 109 VAL A CA 1
ATOM 884 C C . VAL A 1 109 ? -19.970 -10.193 -0.094 1.00 97.75 109 VAL A C 1
ATOM 886 O O . VAL A 1 109 ? -18.873 -10.444 0.405 1.00 97.75 109 VAL A O 1
ATOM 889 N N . ASP A 1 110 ? -20.138 -9.249 -1.022 1.00 98.56 110 ASP A N 1
ATOM 890 C CA . ASP A 1 110 ? -19.130 -8.226 -1.316 1.00 98.56 110 ASP A CA 1
ATOM 891 C C . ASP A 1 110 ? -19.274 -7.068 -0.315 1.00 98.56 110 ASP A C 1
ATOM 893 O O . ASP A 1 110 ? -20.158 -6.212 -0.429 1.00 98.56 110 ASP A O 1
ATOM 897 N N . GLN A 1 111 ? -18.411 -7.058 0.702 1.00 98.69 111 GLN A N 1
ATOM 898 C CA . GLN A 1 111 ? -18.422 -6.050 1.759 1.00 98.69 111 GLN A CA 1
ATOM 899 C C . GLN A 1 111 ? -18.003 -4.665 1.247 1.00 98.69 111 GLN A C 1
ATOM 901 O O . GLN A 1 111 ? -18.437 -3.672 1.828 1.00 98.69 111 GLN A O 1
ATOM 906 N N . VAL A 1 112 ? -17.216 -4.570 0.166 1.00 98.69 112 VAL A N 1
ATOM 907 C CA . VAL A 1 112 ? -16.826 -3.278 -0.432 1.00 98.69 112 VAL A CA 1
ATOM 908 C C . VAL A 1 112 ? -18.059 -2.575 -0.983 1.00 98.69 112 VAL A C 1
ATOM 910 O O . VAL A 1 112 ? -18.387 -1.465 -0.555 1.00 98.69 112 VAL A O 1
ATOM 913 N N . THR A 1 113 ? -18.804 -3.273 -1.840 1.00 98.62 113 THR A N 1
ATOM 914 C CA . THR A 1 113 ? -20.061 -2.776 -2.413 1.00 98.62 113 THR A CA 1
ATOM 915 C C . THR A 1 113 ? -21.100 -2.499 -1.321 1.00 98.62 113 THR A C 1
ATOM 917 O O . THR A 1 113 ? -21.657 -1.404 -1.255 1.00 98.62 113 THR A O 1
ATOM 920 N N . ALA A 1 114 ? -21.298 -3.434 -0.384 1.00 98.56 114 ALA A N 1
ATOM 921 C CA . ALA A 1 114 ? -22.292 -3.279 0.680 1.00 98.56 114 ALA A CA 1
ATOM 922 C C . ALA A 1 114 ? -22.016 -2.079 1.607 1.00 98.56 114 ALA A C 1
ATOM 924 O O . ALA A 1 114 ? -22.950 -1.416 2.071 1.00 98.56 114 ALA A O 1
ATOM 925 N N . VAL A 1 115 ? -20.743 -1.787 1.899 1.00 98.69 115 VAL A N 1
ATOM 926 C CA . VAL A 1 115 ? -20.359 -0.617 2.698 1.00 98.69 115 VAL A CA 1
ATOM 927 C C . VAL A 1 115 ? -20.537 0.679 1.910 1.00 98.69 115 VAL A C 1
ATOM 929 O O . VAL A 1 115 ? -21.042 1.646 2.484 1.00 98.69 115 VAL A O 1
ATOM 932 N N . ALA A 1 116 ? -20.179 0.705 0.623 1.00 98.56 116 ALA A N 1
ATOM 933 C CA . ALA A 1 116 ? -20.382 1.874 -0.235 1.00 98.56 116 ALA A CA 1
ATOM 934 C C . ALA A 1 116 ? -21.874 2.239 -0.309 1.00 98.56 116 ALA A C 1
ATOM 936 O O . ALA A 1 116 ? -22.251 3.372 0.002 1.00 98.56 116 ALA A O 1
ATOM 937 N N . ASP A 1 117 ? -22.729 1.248 -0.576 1.00 98.44 117 ASP A N 1
ATOM 938 C CA . ASP A 1 117 ? -24.185 1.404 -0.598 1.00 98.44 117 ASP A CA 1
ATOM 939 C C . ASP A 1 117 ? -24.721 1.906 0.745 1.00 98.44 117 ASP A C 1
ATOM 941 O O . ASP A 1 117 ? -25.563 2.805 0.802 1.00 98.44 117 ASP A O 1
ATOM 945 N N . ARG A 1 118 ? -24.215 1.357 1.857 1.00 98.44 118 ARG A N 1
ATOM 946 C CA . ARG A 1 118 ? -24.637 1.762 3.201 1.00 98.44 118 ARG A CA 1
ATOM 947 C C . ARG A 1 118 ? -24.315 3.227 3.489 1.00 98.44 118 ARG A C 1
ATOM 949 O O . ARG A 1 118 ? -25.144 3.904 4.097 1.00 98.44 118 ARG A O 1
ATOM 956 N N . ILE A 1 119 ? -23.134 3.701 3.094 1.00 98.38 119 ILE A N 1
ATOM 957 C CA . ILE A 1 119 ? -22.742 5.108 3.252 1.00 98.38 119 ILE A CA 1
ATOM 958 C C . ILE A 1 119 ? -23.611 5.994 2.355 1.00 98.38 119 ILE A C 1
ATOM 960 O O . ILE A 1 119 ? -24.102 7.019 2.821 1.00 98.38 119 ILE A O 1
ATOM 964 N N . GLY A 1 120 ? -23.857 5.582 1.107 1.00 96.56 120 GLY A N 1
ATOM 965 C CA . GLY A 1 120 ? -24.718 6.314 0.174 1.00 96.56 120 GLY A CA 1
ATOM 966 C C . GLY A 1 120 ? -26.172 6.445 0.649 1.00 96.56 120 GLY A C 1
ATOM 967 O O . GLY A 1 120 ? -26.799 7.480 0.438 1.00 96.56 120 GLY A O 1
ATOM 968 N N . GLN A 1 121 ? -26.701 5.428 1.338 1.00 97.75 121 GLN A N 1
ATOM 969 C CA . GLN A 1 121 ? -28.058 5.427 1.904 1.00 97.75 121 GLN A CA 1
ATOM 970 C C . GLN A 1 121 ? -28.192 6.285 3.172 1.00 97.75 121 GLN A C 1
ATOM 972 O O . GLN A 1 121 ? -29.241 6.886 3.402 1.00 97.75 121 GLN A O 1
ATOM 977 N N . ASP A 1 122 ? -27.159 6.320 4.017 1.00 98.00 122 ASP A N 1
ATOM 978 C CA . ASP A 1 122 ? -27.131 7.100 5.255 1.00 98.00 122 ASP A CA 1
ATOM 979 C C . ASP A 1 122 ? -25.725 7.657 5.501 1.00 98.00 122 ASP A C 1
ATOM 981 O O . ASP A 1 122 ? -24.847 6.993 6.058 1.00 98.00 122 ASP A O 1
ATOM 985 N N . LEU A 1 123 ? -25.540 8.932 5.155 1.00 97.12 123 LEU A N 1
ATOM 986 C CA . LEU A 1 123 ? -24.268 9.643 5.309 1.00 97.12 123 LEU A CA 1
ATOM 987 C C . LEU A 1 123 ? -23.799 9.758 6.772 1.00 97.12 123 LEU A C 1
ATOM 989 O O . LEU A 1 123 ? -22.641 10.093 7.009 1.00 97.12 123 LEU A O 1
ATOM 993 N N . ASN A 1 124 ? -24.668 9.505 7.757 1.00 97.31 124 ASN A N 1
ATOM 994 C CA . ASN A 1 124 ? -24.330 9.511 9.183 1.00 97.31 124 ASN A CA 1
ATOM 995 C C . ASN A 1 124 ? -24.239 8.103 9.782 1.00 97.31 124 ASN A C 1
ATOM 997 O O . ASN A 1 124 ? -24.109 7.961 11.008 1.00 97.31 124 ASN A O 1
ATOM 1001 N N . THR A 1 125 ? -24.277 7.072 8.936 1.00 98.31 125 THR A N 1
ATOM 1002 C CA . THR A 1 125 ? -24.261 5.685 9.373 1.00 98.31 125 THR A CA 1
ATOM 1003 C C . THR A 1 125 ? -23.058 5.388 10.267 1.00 98.31 125 THR A C 1
ATOM 1005 O O . THR A 1 125 ? -21.954 5.909 10.102 1.00 98.31 125 THR A O 1
ATOM 1008 N N . LYS A 1 126 ? -23.291 4.524 11.253 1.00 97.88 126 LYS A N 1
ATOM 1009 C CA . LYS A 1 126 ? -22.258 3.935 12.124 1.00 97.88 126 LYS A CA 1
ATOM 1010 C C . LYS A 1 126 ? -22.112 2.433 11.864 1.00 97.88 126 LYS A C 1
ATOM 1012 O O . LYS A 1 126 ? -21.647 1.694 12.722 1.00 97.88 126 LYS A O 1
ATOM 1017 N N . ARG A 1 127 ? -22.657 1.965 10.735 1.00 98.25 127 ARG A N 1
ATOM 1018 C CA . ARG A 1 127 ? -22.831 0.543 10.395 1.00 98.25 127 ARG A CA 1
ATOM 1019 C C . ARG A 1 127 ? -22.070 0.147 9.124 1.00 98.25 127 ARG A C 1
ATOM 1021 O O . ARG A 1 127 ? -22.369 -0.893 8.550 1.00 98.25 127 ARG A O 1
ATOM 1028 N N . ALA A 1 128 ? -21.158 0.996 8.663 1.00 98.56 128 ALA A N 1
ATOM 1029 C CA . ALA A 1 128 ? -20.334 0.805 7.474 1.00 98.56 128 ALA A CA 1
ATOM 1030 C C . ALA A 1 128 ? -19.038 0.070 7.862 1.00 98.56 128 ALA A C 1
ATOM 1032 O O . ALA A 1 128 ? -17.984 0.679 8.035 1.00 98.56 128 ALA A O 1
ATOM 1033 N N . VAL A 1 129 ? -19.152 -1.239 8.098 1.00 98.56 129 VAL A N 1
ATOM 1034 C CA . VAL A 1 129 ? -18.085 -2.084 8.657 1.00 98.56 129 VAL A CA 1
ATOM 1035 C C . VAL A 1 129 ? -17.810 -3.261 7.728 1.00 98.56 129 VAL A C 1
ATOM 1037 O O . VAL A 1 129 ? -18.753 -3.878 7.242 1.00 98.56 129 VAL A O 1
ATOM 1040 N N . MET A 1 130 ? -16.532 -3.588 7.539 1.00 98.56 130 MET A N 1
ATOM 1041 C CA . MET A 1 130 ? -16.066 -4.821 6.900 1.00 98.56 130 MET A CA 1
ATOM 1042 C C . MET A 1 130 ? -15.373 -5.696 7.946 1.00 98.56 130 MET A C 1
ATOM 1044 O O . MET A 1 130 ? -14.522 -5.196 8.683 1.00 98.56 130 MET A O 1
ATOM 1048 N N . SER A 1 131 ? -15.703 -6.985 8.012 1.00 97.44 131 SER A N 1
ATOM 1049 C CA . SER A 1 131 ? -15.027 -7.954 8.886 1.00 97.44 131 SER A CA 1
ATOM 1050 C C . SER A 1 131 ? -14.016 -8.784 8.107 1.00 97.44 131 SER A C 1
ATOM 1052 O O . SER A 1 131 ? -14.320 -9.273 7.022 1.00 97.44 131 SER A O 1
ATOM 1054 N N . ILE A 1 132 ? -12.827 -8.969 8.673 1.00 97.62 132 ILE A N 1
ATOM 1055 C CA . ILE A 1 132 ? -11.741 -9.755 8.075 1.00 97.62 132 ILE A CA 1
ATOM 1056 C C . ILE A 1 132 ? -11.507 -11.031 8.882 1.00 97.62 132 ILE A C 1
ATOM 1058 O O . ILE A 1 132 ? -11.594 -12.128 8.326 1.00 97.62 132 ILE A O 1
ATOM 1062 N N . PHE A 1 133 ? -11.249 -10.900 10.188 1.00 97.25 133 PHE A N 1
ATOM 1063 C CA . PHE A 1 133 ? -11.203 -12.055 11.082 1.00 97.25 133 PHE A CA 1
ATOM 1064 C C . PHE A 1 133 ? -12.605 -12.658 11.193 1.00 97.25 133 PHE A C 1
ATOM 1066 O O . PHE A 1 133 ? -13.579 -11.945 11.448 1.00 97.25 133 PHE A O 1
ATOM 1073 N N . ASP A 1 134 ? -12.692 -13.969 11.020 1.00 94.81 134 ASP A N 1
ATOM 1074 C CA . ASP A 1 134 ? -13.942 -14.710 10.991 1.00 94.81 134 ASP A CA 1
ATOM 1075 C C . ASP A 1 134 ? -13.844 -15.948 11.897 1.00 94.81 134 ASP A C 1
ATOM 1077 O O . ASP A 1 134 ? -13.192 -16.933 11.539 1.00 94.81 134 ASP A O 1
ATOM 1081 N N . PRO A 1 135 ? -14.517 -15.937 13.063 1.00 94.44 135 PRO A N 1
ATOM 1082 C CA . PRO A 1 135 ? -14.545 -17.066 13.987 1.00 94.44 135 PRO A CA 1
ATOM 1083 C C . PRO A 1 135 ? -14.927 -18.407 13.353 1.00 94.44 135 PRO A C 1
ATOM 1085 O O . PRO A 1 135 ? -14.454 -19.442 13.820 1.00 94.44 135 PRO A O 1
ATOM 1088 N N . ALA A 1 136 ? -15.773 -18.409 12.317 1.00 92.06 136 ALA A N 1
ATOM 1089 C CA . ALA A 1 136 ? -16.251 -19.638 11.691 1.00 92.06 136 ALA A CA 1
ATOM 1090 C C . ALA A 1 136 ? -15.138 -20.386 10.942 1.00 92.06 136 ALA A C 1
ATOM 1092 O O . ALA A 1 136 ? -15.208 -21.607 10.802 1.00 92.06 136 ALA A O 1
ATOM 1093 N N . VAL A 1 137 ? -14.105 -19.673 10.482 1.00 91.44 137 VAL A N 1
ATOM 1094 C CA . VAL A 1 137 ? -12.999 -20.256 9.710 1.00 91.44 137 VAL A CA 1
ATOM 1095 C C . VAL A 1 137 ? -11.630 -20.057 10.358 1.00 91.44 137 VAL A C 1
ATOM 1097 O O . VAL A 1 137 ? -10.706 -20.790 10.024 1.00 91.44 137 VAL A O 1
ATOM 1100 N N . ASP A 1 138 ? -11.457 -19.131 11.294 1.00 94.88 138 ASP A N 1
ATOM 1101 C CA . ASP A 1 138 ? -10.133 -18.802 11.836 1.00 94.88 138 ASP A CA 1
ATOM 1102 C C . ASP A 1 138 ? -9.811 -19.512 13.164 1.00 94.88 138 ASP A C 1
ATOM 1104 O O . ASP A 1 138 ? -8.649 -19.566 13.563 1.00 94.88 138 ASP A O 1
ATOM 1108 N N . TYR A 1 139 ? -10.796 -20.132 13.826 1.00 93.81 139 TYR A N 1
ATOM 1109 C CA . TYR A 1 139 ? -10.576 -20.993 14.999 1.00 93.81 139 TYR A CA 1
ATOM 1110 C C . TYR A 1 139 ? -10.267 -22.449 14.613 1.00 93.81 139 TYR A C 1
ATOM 1112 O O . TYR A 1 139 ? -10.909 -23.390 15.076 1.00 93.81 139 TYR A O 1
ATOM 1120 N N . THR A 1 140 ? -9.264 -22.635 13.760 1.00 92.38 140 THR A N 1
ATOM 1121 C CA . THR A 1 140 ? -8.753 -23.950 13.346 1.00 92.38 140 THR A CA 1
ATOM 1122 C C . THR A 1 140 ? -7.236 -24.003 13.494 1.00 92.38 140 THR A C 1
ATOM 1124 O O . THR A 1 140 ? -6.587 -22.965 13.611 1.00 92.38 140 THR A O 1
ATOM 1127 N N . ASP A 1 141 ? -6.658 -25.204 13.458 1.00 92.38 141 ASP A N 1
ATOM 1128 C CA . ASP A 1 141 ? -5.224 -25.347 13.205 1.00 92.38 141 ASP A CA 1
ATOM 1129 C C . ASP A 1 141 ? -4.941 -24.995 11.736 1.00 92.38 141 ASP A C 1
ATOM 1131 O O . ASP A 1 141 ? -5.609 -25.499 10.830 1.00 92.38 141 ASP A O 1
ATOM 1135 N N . THR A 1 142 ? -4.029 -24.054 11.519 1.00 93.12 142 THR A N 1
ATOM 1136 C CA . THR A 1 142 ? -3.706 -23.453 10.217 1.00 93.12 142 THR A CA 1
ATOM 1137 C C . THR A 1 142 ? -2.317 -22.836 10.291 1.00 93.12 142 THR A C 1
ATOM 1139 O O . THR A 1 142 ? -1.864 -22.394 11.355 1.00 93.12 142 THR A O 1
ATOM 1142 N N . LYS A 1 143 ? -1.628 -22.761 9.152 1.00 91.69 143 LYS A N 1
ATOM 1143 C CA . LYS A 1 143 ? -0.348 -22.049 9.067 1.00 91.69 143 LYS A CA 1
ATOM 1144 C C . LYS A 1 143 ? -0.513 -20.558 9.329 1.00 91.69 143 LYS A C 1
ATOM 1146 O O . LYS A 1 143 ? 0.366 -19.956 9.962 1.00 91.69 143 LYS A O 1
ATOM 1151 N N . ASP A 1 144 ? -1.640 -19.994 8.896 1.00 93.75 144 ASP A N 1
ATOM 1152 C CA . ASP A 1 144 ? -1.888 -18.562 8.968 1.00 93.75 144 ASP A CA 1
ATOM 1153 C C . ASP A 1 144 ? -3.327 -18.176 9.331 1.00 93.75 144 ASP A C 1
ATOM 1155 O O . ASP A 1 144 ? -4.293 -18.869 9.004 1.00 93.75 144 ASP A O 1
ATOM 1159 N N . VAL A 1 145 ? -3.447 -17.039 10.019 1.00 95.19 145 VAL A N 1
ATOM 1160 C CA . VAL A 1 145 ? -4.701 -16.463 10.519 1.00 95.19 145 VAL A CA 1
ATOM 1161 C C . VAL A 1 145 ? -4.666 -14.954 10.282 1.00 95.19 145 VAL A C 1
ATOM 1163 O O . VAL A 1 145 ? -3.694 -14.323 10.713 1.00 95.19 145 VAL A O 1
ATOM 1166 N N . PRO A 1 146 ? -5.729 -14.333 9.731 1.00 95.81 146 PRO A N 1
ATOM 1167 C CA . PRO A 1 146 ? -5.770 -12.893 9.501 1.00 95.81 146 PRO A CA 1
ATOM 1168 C C . PRO A 1 146 ? -5.395 -12.092 10.744 1.00 95.81 146 PRO A C 1
ATOM 1170 O O . PRO A 1 146 ? -5.847 -12.379 11.862 1.00 95.81 146 PRO A O 1
ATOM 1173 N N . CYS A 1 147 ? -4.533 -11.096 10.567 1.00 95.62 147 CYS A N 1
ATOM 1174 C CA . CYS A 1 147 ? -4.107 -10.231 11.658 1.00 95.62 147 CYS A CA 1
ATOM 1175 C C . CYS A 1 147 ? -5.028 -9.008 11.814 1.00 95.62 147 CYS A C 1
ATOM 1177 O O . CYS A 1 147 ? -5.247 -8.546 12.935 1.00 95.62 147 CYS A O 1
ATOM 1179 N N . ASN A 1 148 ? -5.634 -8.543 10.717 1.00 97.44 148 ASN A N 1
ATOM 1180 C CA . ASN A 1 148 ? -6.669 -7.512 10.718 1.00 97.44 148 ASN A CA 1
ATOM 1181 C C . ASN A 1 148 ? -8.013 -8.103 11.169 1.00 97.44 148 ASN A C 1
ATOM 1183 O O . ASN A 1 148 ? -8.395 -9.199 10.761 1.00 97.44 148 ASN A O 1
ATOM 1187 N N . ASN A 1 149 ? -8.737 -7.370 12.014 1.00 97.56 149 ASN A N 1
ATOM 1188 C CA . ASN A 1 149 ? -10.048 -7.770 12.517 1.00 97.56 149 ASN A CA 1
ATOM 1189 C C . ASN A 1 149 ? -11.173 -7.156 11.694 1.00 97.56 149 ASN A C 1
ATOM 1191 O O . ASN A 1 149 ? -11.989 -7.894 11.151 1.00 97.56 149 ASN A O 1
ATOM 1195 N N . TRP A 1 150 ? -11.218 -5.825 11.607 1.00 96.25 150 TRP A N 1
ATOM 1196 C CA . TRP A 1 150 ? -12.250 -5.105 10.867 1.00 96.25 150 TRP A CA 1
ATOM 1197 C C . TRP A 1 150 ? -11.756 -3.760 10.341 1.00 96.25 150 TRP A C 1
ATOM 1199 O O . TRP A 1 150 ? -10.793 -3.181 10.855 1.00 96.25 150 TRP A O 1
ATOM 1209 N N . LEU A 1 151 ? -12.507 -3.238 9.375 1.00 98.81 151 LEU A N 1
ATOM 1210 C CA . LEU A 1 151 ? -12.411 -1.889 8.832 1.00 98.81 151 LEU A CA 1
ATOM 1211 C C . LEU A 1 151 ? -13.745 -1.182 9.080 1.00 98.81 151 LEU A C 1
ATOM 1213 O O . LEU A 1 151 ? -14.799 -1.739 8.783 1.00 98.81 151 LEU A O 1
ATOM 1217 N N . HIS A 1 152 ? -13.728 0.028 9.631 1.00 98.81 152 HIS A N 1
ATOM 1218 C CA . HIS A 1 152 ? -14.942 0.798 9.907 1.00 98.81 152 HIS A CA 1
ATOM 1219 C C . HIS A 1 152 ? -14.847 2.196 9.309 1.00 98.81 152 HIS A C 1
ATOM 1221 O O . HIS A 1 152 ? -14.053 3.029 9.755 1.00 98.81 152 HIS A O 1
ATOM 1227 N N . PHE A 1 153 ? -15.711 2.444 8.332 1.00 98.88 153 PHE A N 1
ATOM 1228 C CA . PHE A 1 153 ? -15.821 3.699 7.614 1.00 98.88 153 PHE A CA 1
ATOM 1229 C C . PHE A 1 153 ? -16.864 4.593 8.273 1.00 98.88 153 PHE A C 1
ATOM 1231 O O . PHE A 1 153 ? -17.973 4.157 8.587 1.00 98.88 153 PHE A O 1
ATOM 1238 N N . ILE A 1 154 ? -16.518 5.858 8.493 1.00 98.56 154 ILE A N 1
ATOM 1239 C CA . ILE A 1 154 ? -17.415 6.815 9.133 1.00 98.56 154 ILE A CA 1
ATOM 1240 C C . ILE A 1 154 ? -17.274 8.187 8.489 1.00 98.56 154 ILE A C 1
ATOM 1242 O O . ILE A 1 154 ? -16.226 8.822 8.555 1.00 98.56 154 ILE A O 1
ATOM 1246 N N . ARG A 1 155 ? -18.349 8.656 7.857 1.00 98.50 155 ARG A N 1
ATOM 1247 C CA . ARG A 1 155 ? -18.370 9.961 7.195 1.00 98.50 155 ARG A CA 1
ATOM 1248 C C . ARG A 1 155 ? -18.785 11.060 8.168 1.00 98.50 155 ARG A C 1
ATOM 1250 O O . ARG A 1 155 ? -19.763 10.899 8.903 1.00 98.50 155 ARG A O 1
ATOM 1257 N N . ARG A 1 156 ? -18.063 12.180 8.202 1.00 98.12 156 ARG A N 1
ATOM 1258 C CA . ARG A 1 156 ? -18.400 13.378 8.989 1.00 98.12 156 ARG A CA 1
ATOM 1259 C C . ARG A 1 156 ? -18.128 14.622 8.154 1.00 98.12 156 ARG A C 1
ATOM 1261 O O . ARG A 1 156 ? -17.011 14.858 7.723 1.00 98.12 156 ARG A O 1
ATOM 1268 N N . GLY A 1 157 ? -19.167 15.423 7.919 1.00 96.38 157 GLY A N 1
ATOM 1269 C CA . GLY A 1 157 ? -19.069 16.489 6.923 1.00 96.38 157 GLY A CA 1
ATOM 1270 C C . GLY A 1 157 ? -18.843 15.886 5.538 1.00 96.38 157 GLY A C 1
ATOM 1271 O O . GLY A 1 157 ? -19.617 15.020 5.133 1.00 96.38 157 GLY A O 1
ATOM 1272 N N . ILE A 1 158 ? -17.805 16.337 4.834 1.00 97.38 158 ILE A N 1
ATOM 1273 C CA . ILE A 1 158 ? -17.385 15.763 3.549 1.00 97.38 158 ILE A CA 1
ATOM 1274 C C . ILE A 1 158 ? -16.347 14.647 3.716 1.00 97.38 158 ILE A C 1
ATOM 1276 O O . ILE A 1 158 ? -16.140 13.882 2.784 1.00 97.38 158 ILE A O 1
ATOM 1280 N N . ASP A 1 159 ? -15.738 14.516 4.893 1.00 98.62 159 ASP A N 1
ATOM 1281 C CA . ASP A 1 159 ? -14.614 13.614 5.107 1.00 98.62 159 ASP A CA 1
ATOM 1282 C C . ASP A 1 159 ? -15.100 12.207 5.456 1.00 98.62 159 ASP A C 1
ATOM 1284 O O . ASP A 1 159 ? -15.908 12.009 6.372 1.00 98.62 159 ASP A O 1
ATOM 1288 N N . LEU A 1 160 ? -14.587 11.209 4.745 1.00 98.88 160 LEU A N 1
ATOM 1289 C CA . LEU A 1 160 ? -14.728 9.806 5.099 1.00 98.88 160 LEU A CA 1
ATOM 1290 C C . LEU A 1 160 ? -13.522 9.397 5.938 1.00 98.88 160 LEU A C 1
ATOM 1292 O O . LEU A 1 160 ? -12.397 9.456 5.457 1.00 98.88 160 LEU A O 1
ATOM 1296 N N . HIS A 1 161 ? -13.729 8.965 7.178 1.00 98.88 161 HIS A N 1
ATOM 1297 C CA . HIS A 1 161 ? -12.666 8.429 8.028 1.00 98.88 161 HIS A CA 1
ATOM 1298 C C . HIS A 1 161 ? -12.647 6.902 7.981 1.00 98.88 161 HIS A C 1
ATOM 1300 O O . HIS A 1 161 ? -13.708 6.277 7.905 1.00 98.88 161 HIS A O 1
ATOM 1306 N N . LEU A 1 162 ? -11.460 6.311 8.115 1.00 98.88 162 LEU A N 1
ATOM 1307 C CA . LEU A 1 162 ? -11.273 4.866 8.232 1.00 98.88 162 LEU A CA 1
ATOM 1308 C C . LEU A 1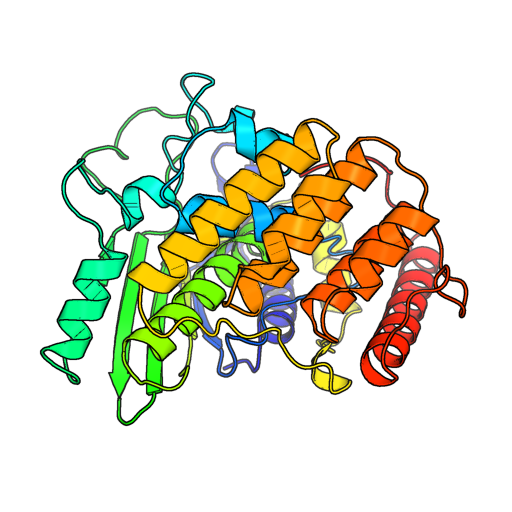 162 ? -10.697 4.519 9.606 1.00 98.88 162 LEU A C 1
ATOM 1310 O O . LEU A 1 162 ? -9.683 5.069 10.020 1.00 98.88 162 LEU A O 1
ATOM 1314 N N . ASN A 1 163 ? -11.321 3.571 10.300 1.00 98.81 163 ASN A N 1
ATOM 1315 C CA . ASN A 1 163 ? -10.778 2.958 11.507 1.00 98.81 163 ASN A CA 1
ATOM 1316 C C . ASN A 1 163 ? -10.396 1.506 11.212 1.00 98.81 163 ASN A C 1
ATOM 1318 O O . ASN A 1 163 ? -11.258 0.700 10.862 1.00 98.81 163 ASN A O 1
ATOM 1322 N N . VAL A 1 164 ? -9.126 1.175 11.401 1.00 98.69 164 VAL A N 1
ATOM 1323 C CA . VAL A 1 164 ? -8.572 -0.172 11.263 1.00 98.69 164 VAL A CA 1
ATOM 1324 C C . VAL A 1 164 ? -8.364 -0.754 12.657 1.00 98.69 164 VAL A C 1
ATOM 1326 O O . VAL A 1 164 ? -7.776 -0.101 13.521 1.00 98.69 164 VAL A O 1
ATOM 1329 N N . SER A 1 165 ? -8.845 -1.974 12.888 1.00 98.44 165 SER A N 1
ATOM 1330 C CA . SER A 1 165 ? -8.561 -2.738 14.108 1.00 98.44 165 SER A CA 1
ATOM 1331 C C . SER A 1 165 ? -7.771 -3.989 13.756 1.00 98.44 165 SER A C 1
ATOM 1333 O O . SER A 1 165 ? -8.207 -4.779 12.917 1.00 98.44 165 SER A O 1
ATOM 1335 N N . VAL A 1 166 ? -6.616 -4.167 14.393 1.00 98.31 166 VAL A N 1
ATOM 1336 C CA . VAL A 1 166 ? -5.665 -5.250 14.126 1.00 98.31 166 VAL A CA 1
ATOM 1337 C C . VAL A 1 166 ? -5.261 -5.895 15.447 1.00 98.31 166 VAL A C 1
ATOM 1339 O O . VAL A 1 166 ? -4.753 -5.224 16.345 1.00 98.31 166 VAL A O 1
ATOM 1342 N N . ARG A 1 167 ? -5.448 -7.209 15.596 1.00 97.31 167 ARG A N 1
ATOM 1343 C CA . ARG A 1 167 ? -5.158 -7.916 16.859 1.00 97.31 167 ARG A CA 1
ATOM 1344 C C . ARG A 1 167 ? -3.660 -7.994 17.141 1.00 97.31 167 ARG A C 1
ATOM 1346 O O . ARG A 1 167 ? -3.253 -7.955 18.297 1.00 97.31 167 ARG A O 1
ATOM 1353 N N . ALA A 1 168 ? -2.852 -8.110 16.093 1.00 96.75 168 ALA A N 1
ATOM 1354 C CA . ALA A 1 168 ? -1.400 -8.182 16.163 1.00 96.75 168 ALA A CA 1
ATOM 1355 C C . ALA A 1 168 ? -0.815 -7.667 14.846 1.00 96.75 168 ALA A C 1
ATOM 1357 O O . ALA A 1 168 ? -1.267 -8.087 13.788 1.00 96.75 168 ALA A O 1
ATOM 1358 N N . ASN A 1 169 ? 0.173 -6.781 14.879 1.00 97.44 169 ASN A N 1
ATOM 1359 C CA . ASN A 1 169 ? 0.713 -6.171 13.674 1.00 97.44 169 ASN A CA 1
ATOM 1360 C C . ASN A 1 169 ? 2.235 -6.056 13.764 1.00 97.44 169 ASN A C 1
ATOM 1362 O O . ASN A 1 169 ? 2.761 -5.391 14.658 1.00 97.44 169 ASN A O 1
ATOM 1366 N N . ASP A 1 170 ? 2.928 -6.698 12.822 1.00 96.75 170 ASP A N 1
ATOM 1367 C CA . ASP A 1 170 ? 4.355 -6.475 12.609 1.00 96.75 170 ASP A CA 1
ATOM 1368 C C . ASP A 1 170 ? 4.529 -5.029 12.132 1.00 96.75 170 ASP A C 1
ATOM 1370 O O . ASP A 1 170 ? 4.120 -4.676 11.025 1.00 96.75 170 ASP A O 1
ATOM 1374 N N . ALA A 1 171 ? 5.103 -4.179 12.979 1.00 97.31 171 ALA A N 1
ATOM 1375 C CA . ALA A 1 171 ? 5.331 -2.777 12.679 1.00 97.31 171 ALA A CA 1
ATOM 1376 C C . ALA A 1 171 ? 6.306 -2.606 11.505 1.00 97.31 171 ALA A C 1
ATOM 1378 O O . ALA A 1 171 ? 6.168 -1.673 10.710 1.00 97.31 171 ALA A O 1
ATOM 1379 N N . PHE A 1 172 ? 7.275 -3.520 11.379 1.00 94.62 172 PHE A N 1
ATOM 1380 C CA . PHE A 1 172 ? 8.281 -3.472 10.333 1.00 94.62 172 PHE A CA 1
ATOM 1381 C C . PHE A 1 172 ? 7.683 -3.881 8.994 1.00 94.62 172 PHE A C 1
ATOM 1383 O O . PHE A 1 172 ? 7.830 -3.108 8.067 1.00 94.62 172 PHE A O 1
ATOM 1390 N N . TRP A 1 173 ? 6.956 -4.995 8.864 1.00 88.50 173 TRP A N 1
ATOM 1391 C CA . TRP A 1 173 ? 6.428 -5.441 7.556 1.00 88.50 173 TRP A CA 1
ATOM 1392 C C . TRP A 1 173 ? 4.940 -5.214 7.318 1.00 88.50 173 TRP A C 1
ATOM 1394 O O . TRP A 1 173 ? 4.568 -4.806 6.222 1.00 88.50 173 TRP A O 1
ATOM 1404 N N . GLY A 1 174 ? 4.096 -5.479 8.310 1.00 90.75 174 GLY A N 1
ATOM 1405 C CA . GLY A 1 174 ? 2.645 -5.370 8.168 1.00 90.75 174 GLY A CA 1
ATOM 1406 C C . GLY A 1 174 ? 2.197 -3.914 8.142 1.00 90.75 174 GLY A C 1
ATOM 1407 O O . GLY A 1 174 ? 1.697 -3.442 7.124 1.00 90.75 174 GLY A O 1
ATOM 1408 N N . PHE A 1 175 ? 2.429 -3.190 9.243 1.00 96.50 175 PHE A N 1
ATOM 1409 C CA . PHE A 1 175 ? 2.036 -1.785 9.387 1.00 96.50 175 PHE A CA 1
ATOM 1410 C C . PHE A 1 175 ? 2.718 -0.905 8.341 1.00 96.50 175 PHE A C 1
ATOM 1412 O O . PHE A 1 175 ? 2.046 -0.282 7.539 1.00 96.50 175 PHE A O 1
ATOM 1419 N N . SER A 1 176 ? 4.054 -0.880 8.296 1.00 92.81 176 SER A N 1
ATOM 1420 C CA . SER A 1 176 ? 4.779 0.003 7.367 1.00 92.81 176 SER A CA 1
ATOM 1421 C C . SER A 1 176 ? 4.828 -0.498 5.917 1.00 92.81 176 SER A C 1
ATOM 1423 O O . SER A 1 176 ? 5.483 0.102 5.062 1.00 92.81 176 SER A O 1
ATOM 1425 N N . GLY A 1 177 ? 4.186 -1.636 5.651 1.00 92.81 177 GLY A N 1
ATOM 1426 C CA . GLY A 1 177 ? 4.165 -2.283 4.353 1.00 92.81 177 GLY A CA 1
ATOM 1427 C C . GLY A 1 177 ? 2.747 -2.457 3.834 1.00 92.81 177 GLY A C 1
ATOM 1428 O O . GLY A 1 177 ? 2.047 -1.473 3.601 1.00 92.81 177 GLY A O 1
ATOM 1429 N N . ILE A 1 178 ? 2.361 -3.712 3.602 1.00 94.06 178 ILE A N 1
ATOM 1430 C CA . ILE A 1 178 ? 1.135 -4.027 2.870 1.00 94.06 178 ILE A CA 1
ATOM 1431 C C . ILE A 1 178 ? -0.125 -3.498 3.559 1.00 94.06 178 ILE A C 1
ATOM 1433 O O . ILE A 1 178 ? -0.938 -2.881 2.883 1.00 94.06 178 ILE A O 1
ATOM 1437 N N . ASN A 1 179 ? -0.277 -3.644 4.882 1.00 97.06 179 ASN A N 1
ATOM 1438 C CA . ASN A 1 179 ? -1.562 -3.336 5.517 1.00 97.06 179 ASN A CA 1
ATOM 1439 C C . ASN A 1 179 ? -1.891 -1.847 5.473 1.00 97.06 179 ASN A C 1
ATOM 1441 O O . ASN A 1 179 ? -3.034 -1.476 5.235 1.00 97.06 179 ASN A O 1
ATOM 1445 N N . TYR A 1 180 ? -0.912 -0.970 5.692 1.00 98.19 180 TYR A N 1
ATOM 1446 C CA . TYR A 1 180 ? -1.187 0.454 5.543 1.00 98.19 180 TYR A CA 1
ATOM 1447 C C . TYR A 1 180 ? -1.450 0.815 4.083 1.00 98.19 180 TYR A C 1
ATOM 1449 O O . TYR A 1 180 ? -2.378 1.572 3.802 1.00 98.19 180 TYR A O 1
ATOM 1457 N N . PHE A 1 181 ? -0.652 0.276 3.158 1.00 98.38 181 PHE A N 1
ATOM 1458 C CA . PHE A 1 181 ? -0.778 0.591 1.740 1.00 98.38 181 PHE A CA 1
ATOM 1459 C C . PHE A 1 181 ? -2.154 0.180 1.193 1.00 98.38 181 PHE A C 1
ATOM 1461 O O . PHE A 1 181 ? -2.856 1.015 0.625 1.00 98.38 181 PHE A O 1
ATOM 1468 N N . GLU A 1 182 ? -2.582 -1.063 1.425 1.00 98.19 182 GLU A N 1
ATOM 1469 C CA . GLU A 1 182 ? -3.850 -1.593 0.911 1.00 98.19 182 GLU A CA 1
ATOM 1470 C C . GLU A 1 182 ? -5.067 -0.878 1.521 1.00 98.19 182 GLU A C 1
ATOM 1472 O O . GLU A 1 182 ? -6.006 -0.520 0.806 1.00 98.19 182 GLU A O 1
ATOM 1477 N N . TRP A 1 183 ? -5.033 -0.577 2.825 1.00 98.69 183 TRP A N 1
ATOM 1478 C CA . TRP A 1 183 ? -6.114 0.154 3.487 1.00 98.69 183 TRP A CA 1
ATOM 1479 C C . TRP A 1 183 ? -6.152 1.620 3.092 1.00 98.69 183 TRP A C 1
ATOM 1481 O O . TRP A 1 183 ? -7.240 2.175 2.994 1.00 98.69 183 TRP A O 1
ATOM 1491 N N . SER A 1 184 ? -5.008 2.238 2.806 1.00 98.69 184 SER A N 1
ATOM 1492 C CA . SER A 1 184 ? -4.942 3.593 2.258 1.00 98.69 184 SER A CA 1
ATOM 1493 C C . SER A 1 184 ? -5.553 3.683 0.855 1.00 98.69 184 SER A C 1
ATOM 1495 O O . SER A 1 184 ? -6.324 4.605 0.581 1.00 98.69 184 SER A O 1
ATOM 1497 N N . VAL A 1 185 ? -5.256 2.720 -0.024 1.00 98.81 185 VAL A N 1
ATOM 1498 C CA . VAL A 1 185 ? -5.848 2.650 -1.372 1.00 98.81 185 VAL A CA 1
ATOM 1499 C C . VAL A 1 185 ? -7.354 2.403 -1.280 1.00 98.81 185 VAL A C 1
ATOM 1501 O O . VAL A 1 185 ? -8.132 3.123 -1.903 1.00 98.81 185 VAL A O 1
ATOM 1504 N N . LEU A 1 186 ? -7.786 1.448 -0.447 1.00 98.88 186 LEU A N 1
ATOM 1505 C CA . LEU A 1 186 ? -9.209 1.194 -0.214 1.00 98.88 186 LEU A CA 1
ATOM 1506 C C . LEU A 1 186 ? -9.913 2.420 0.382 1.00 98.88 186 LEU A C 1
ATOM 1508 O O . LEU A 1 186 ? -11.046 2.714 0.019 1.00 98.88 186 LEU A O 1
ATOM 1512 N N . HIS A 1 187 ? -9.263 3.153 1.286 1.00 98.88 187 HIS A N 1
ATOM 1513 C CA . HIS A 1 187 ? -9.817 4.370 1.878 1.00 98.88 187 HIS A CA 1
ATOM 1514 C C . HIS A 1 187 ? -10.057 5.452 0.827 1.00 98.88 187 HIS A C 1
ATOM 1516 O O . HIS A 1 187 ? -11.144 6.027 0.800 1.00 98.88 187 HIS A O 1
ATOM 1522 N N . GLU A 1 188 ? -9.088 5.688 -0.059 1.00 98.81 188 GLU A N 1
ATOM 1523 C CA . GLU A 1 188 ? -9.234 6.644 -1.161 1.00 98.81 188 GLU A CA 1
ATOM 1524 C C . GLU A 1 188 ? -10.328 6.216 -2.148 1.00 98.81 188 GLU A C 1
ATOM 1526 O O . GLU A 1 188 ? -11.204 7.021 -2.464 1.00 98.81 188 GLU A O 1
ATOM 1531 N N . LEU A 1 189 ? -10.368 4.933 -2.534 1.00 98.81 189 LEU A N 1
ATOM 1532 C CA . LEU A 1 189 ? -11.452 4.384 -3.356 1.00 98.81 189 LEU A CA 1
ATOM 1533 C C . LEU A 1 189 ? -12.821 4.629 -2.706 1.00 98.81 189 LEU A C 1
ATOM 1535 O O . LEU A 1 189 ? -13.718 5.193 -3.326 1.00 98.81 189 LEU A O 1
ATOM 1539 N N . MET A 1 190 ? -12.984 4.242 -1.439 1.00 98.88 190 MET A N 1
ATOM 1540 C CA . MET A 1 190 ? -14.255 4.379 -0.724 1.00 98.88 190 MET A CA 1
ATOM 1541 C C . MET A 1 190 ? -14.674 5.844 -0.556 1.00 98.88 190 MET A C 1
ATOM 1543 O O . MET A 1 190 ? -15.869 6.143 -0.563 1.00 98.88 190 MET A O 1
ATOM 1547 N N . ALA A 1 191 ? -13.717 6.766 -0.419 1.00 98.75 191 ALA A N 1
ATOM 1548 C CA . ALA A 1 191 ? -14.002 8.194 -0.389 1.00 98.75 191 ALA A CA 1
ATOM 1549 C C . ALA A 1 191 ? -14.583 8.655 -1.735 1.00 98.75 191 ALA A C 1
ATOM 1551 O O . ALA A 1 191 ? -15.680 9.216 -1.755 1.00 98.75 191 ALA A O 1
ATOM 1552 N N . ASN A 1 192 ? -13.932 8.311 -2.850 1.00 98.50 192 ASN A N 1
ATOM 1553 C CA . ASN A 1 192 ? -14.387 8.689 -4.188 1.00 98.50 192 ASN A CA 1
ATOM 1554 C C . ASN A 1 192 ? -15.774 8.129 -4.518 1.00 98.50 192 ASN A C 1
ATOM 1556 O O . ASN A 1 192 ? -16.673 8.891 -4.875 1.00 98.50 192 ASN A O 1
ATOM 1560 N N . VAL A 1 193 ? -15.986 6.819 -4.330 1.00 98.44 193 VAL A N 1
ATOM 1561 C CA . VAL A 1 193 ? -17.262 6.165 -4.688 1.00 98.44 193 VAL A CA 1
ATOM 1562 C C . VAL A 1 193 ? -18.444 6.620 -3.832 1.00 98.44 193 VAL A C 1
ATOM 1564 O O . VAL A 1 193 ? -19.598 6.400 -4.188 1.00 98.44 193 VAL A O 1
ATOM 1567 N N . THR A 1 194 ? -18.174 7.266 -2.694 1.00 98.31 194 THR A N 1
ATOM 1568 C CA . THR A 1 194 ? -19.202 7.842 -1.816 1.00 98.31 194 THR A CA 1
ATOM 1569 C C . THR A 1 194 ? -19.279 9.368 -1.908 1.00 98.31 194 THR A C 1
ATOM 1571 O O . THR A 1 194 ? -19.952 9.993 -1.084 1.00 98.31 194 THR A O 1
ATOM 1574 N N . GLY A 1 195 ? -18.598 9.988 -2.882 1.00 97.81 195 GLY A N 1
ATOM 1575 C CA . GLY A 1 195 ? -18.579 11.442 -3.068 1.00 97.81 195 GLY A CA 1
ATOM 1576 C C . GLY A 1 195 ? -18.038 12.199 -1.850 1.00 97.81 195 GLY A C 1
ATOM 1577 O O . GLY A 1 195 ? -18.583 13.236 -1.463 1.00 97.81 195 GLY A O 1
ATOM 1578 N N . SER A 1 196 ? -17.023 11.638 -1.194 1.00 98.44 196 SER A N 1
ATOM 1579 C CA . SER A 1 196 ? -16.406 12.145 0.032 1.00 98.44 196 SER A CA 1
ATOM 1580 C C . SER A 1 196 ? -14.927 12.469 -0.189 1.00 98.44 196 SER A C 1
ATOM 1582 O O . SER A 1 196 ? -14.281 11.918 -1.073 1.00 98.44 196 SER A O 1
ATOM 1584 N N . SER A 1 197 ? -14.375 13.334 0.656 1.00 98.38 197 SER A N 1
ATOM 1585 C CA . SER A 1 197 ? -12.932 13.552 0.765 1.00 98.38 197 SER A CA 1
ATOM 1586 C C . SER A 1 197 ? -12.296 12.487 1.658 1.00 98.38 197 SER A C 1
ATOM 1588 O O . SER A 1 197 ? -12.941 11.946 2.562 1.00 98.38 197 SER A O 1
ATOM 1590 N N . VAL A 1 198 ? -11.011 12.203 1.451 1.00 98.75 198 VAL A N 1
ATOM 1591 C CA . VAL A 1 198 ? -10.245 11.317 2.336 1.00 98.75 198 VAL A CA 1
ATOM 1592 C C . VAL A 1 198 ? -9.992 12.024 3.670 1.00 98.75 198 VAL A C 1
ATOM 1594 O O . VAL A 1 198 ? -9.242 12.994 3.732 1.00 98.75 198 VAL A O 1
ATOM 1597 N N . GLY A 1 199 ? -10.616 11.536 4.740 1.00 98.62 199 GLY A N 1
ATOM 1598 C CA . GLY A 1 199 ? -10.368 11.989 6.107 1.00 98.62 199 GLY A CA 1
ATOM 1599 C C . GLY A 1 199 ? -9.250 11.207 6.803 1.00 98.62 199 GLY A C 1
ATOM 1600 O O . GLY A 1 199 ? -8.510 10.442 6.193 1.00 98.62 199 GLY A O 1
ATOM 1601 N N . ASN A 1 200 ? -9.160 11.356 8.127 1.00 98.75 200 ASN A N 1
ATOM 1602 C CA . ASN A 1 200 ? -8.193 10.618 8.947 1.00 98.75 200 ASN A CA 1
ATOM 1603 C C . ASN A 1 200 ? -8.330 9.088 8.843 1.00 98.75 200 ASN A C 1
ATOM 1605 O O . ASN A 1 200 ? -9.443 8.550 8.828 1.00 98.75 200 ASN A O 1
ATOM 1609 N N . LEU A 1 201 ? -7.185 8.411 8.918 1.00 98.75 201 LEU A N 1
ATOM 1610 C CA . LEU A 1 201 ? -7.075 6.978 9.165 1.00 98.75 201 LEU A CA 1
ATOM 1611 C C . LEU A 1 201 ? -6.638 6.755 10.618 1.00 98.75 201 LEU A C 1
ATOM 1613 O O . LEU A 1 201 ? -5.598 7.253 11.050 1.00 98.75 201 LEU A O 1
ATOM 1617 N N . SER A 1 202 ? -7.420 6.000 11.382 1.00 98.62 202 SER A N 1
ATOM 1618 C CA . SER A 1 202 ? -7.098 5.589 12.750 1.00 98.62 202 SER A CA 1
ATOM 1619 C C . SER A 1 202 ? -6.763 4.104 12.795 1.00 98.62 202 SER A C 1
ATOM 1621 O O . SER A 1 202 ? -7.496 3.279 12.259 1.00 98.62 202 SER A O 1
ATOM 1623 N N . TRP A 1 203 ? -5.664 3.761 13.458 1.00 98.38 203 TRP A N 1
ATOM 1624 C CA . TRP A 1 203 ? -5.107 2.416 13.515 1.00 98.38 203 TRP A CA 1
ATOM 1625 C C . TRP A 1 203 ? -5.025 1.940 14.957 1.00 98.38 203 TRP A C 1
ATOM 1627 O O . TRP A 1 203 ? -4.196 2.426 15.729 1.00 98.38 203 TRP A O 1
ATOM 1637 N N . PHE A 1 204 ? -5.883 0.996 15.325 1.00 98.56 204 PHE A N 1
ATOM 1638 C CA . PHE A 1 204 ? -5.821 0.321 16.611 1.00 98.56 204 PHE A CA 1
ATOM 1639 C C . PHE A 1 204 ? -5.092 -1.017 16.464 1.00 98.56 204 PHE A C 1
ATOM 1641 O O . PHE A 1 204 ? -5.583 -1.921 15.789 1.00 98.56 204 PHE A O 1
ATOM 1648 N N . ALA A 1 205 ? -3.939 -1.150 17.118 1.00 98.25 205 ALA A N 1
ATOM 1649 C CA . ALA A 1 205 ? -3.158 -2.380 17.171 1.00 98.25 205 ALA A CA 1
ATOM 1650 C C . ALA A 1 205 ? -3.164 -2.962 18.593 1.00 98.25 205 ALA A C 1
ATOM 1652 O O . ALA A 1 205 ? -2.664 -2.340 19.532 1.00 98.25 205 ALA A O 1
ATOM 1653 N N . GLY A 1 206 ? -3.705 -4.174 18.748 1.00 98.19 206 GLY A N 1
ATOM 1654 C CA . GLY A 1 206 ? -3.726 -4.902 20.020 1.00 98.19 206 GLY A CA 1
ATOM 1655 C C . GLY A 1 206 ? -2.319 -5.253 20.511 1.00 98.19 206 GLY A C 1
ATOM 1656 O O . GLY A 1 206 ? -1.972 -4.936 21.644 1.00 98.19 206 GLY A O 1
ATOM 1657 N N . SER A 1 207 ? -1.497 -5.833 19.635 1.00 98.06 207 SER A N 1
ATOM 1658 C CA . SER A 1 207 ? -0.043 -5.973 19.791 1.00 98.06 207 SER A CA 1
ATOM 1659 C C . SER A 1 207 ? 0.640 -5.355 18.574 1.00 98.06 207 SER A C 1
ATOM 1661 O O . SER A 1 207 ? 0.410 -5.789 17.447 1.00 98.06 207 SER A O 1
ATOM 1663 N N . LEU A 1 208 ? 1.473 -4.342 18.785 1.00 98.38 208 LEU A N 1
ATOM 1664 C CA . LEU A 1 208 ? 2.301 -3.722 17.756 1.00 98.38 208 LEU A CA 1
ATOM 1665 C C . LEU A 1 208 ? 3.757 -4.084 18.036 1.00 98.38 208 LEU A C 1
ATOM 1667 O O . LEU A 1 208 ? 4.300 -3.683 19.065 1.00 98.38 208 LEU A O 1
ATOM 1671 N N . HIS A 1 209 ? 4.373 -4.873 17.159 1.00 98.38 209 HIS A N 1
ATOM 1672 C CA . HIS A 1 209 ? 5.630 -5.552 17.474 1.00 98.38 209 HIS A CA 1
ATOM 1673 C C . HIS A 1 209 ? 6.658 -5.492 16.349 1.00 98.38 209 HIS A C 1
ATOM 1675 O O . HIS A 1 209 ? 6.323 -5.321 15.183 1.00 98.38 209 HIS A O 1
ATOM 1681 N N . ILE A 1 210 ? 7.927 -5.675 16.706 1.00 98.25 210 ILE A N 1
ATOM 1682 C CA . ILE A 1 210 ? 9.026 -5.901 15.763 1.00 98.25 210 ILE A CA 1
ATOM 1683 C C . ILE A 1 210 ? 9.704 -7.210 16.153 1.00 98.25 210 ILE A C 1
ATOM 1685 O O . ILE A 1 210 ? 10.040 -7.417 17.318 1.00 98.25 210 ILE A O 1
ATOM 1689 N N . TYR A 1 211 ? 9.912 -8.096 15.181 1.00 96.69 211 TYR A N 1
ATOM 1690 C CA . TYR A 1 211 ? 10.656 -9.336 15.391 1.00 96.69 211 TYR A CA 1
ATOM 1691 C C . TYR A 1 211 ? 12.157 -9.081 15.546 1.00 96.69 211 TYR A C 1
ATOM 1693 O O . TYR A 1 211 ? 12.714 -8.214 14.874 1.00 96.69 211 TYR A O 1
ATOM 1701 N N . GLU A 1 212 ? 12.833 -9.907 16.348 1.00 96.00 212 GLU A N 1
ATOM 1702 C CA . GLU A 1 212 ? 14.273 -9.791 16.626 1.00 96.00 212 GLU A CA 1
ATOM 1703 C C . GLU A 1 212 ? 15.129 -9.722 15.352 1.00 96.00 212 GLU A C 1
ATOM 1705 O O . GLU A 1 212 ? 16.030 -8.891 15.245 1.00 96.00 212 GLU A O 1
ATOM 1710 N N . ARG A 1 213 ? 14.783 -10.511 14.327 1.00 92.94 213 ARG A N 1
ATOM 1711 C CA . ARG A 1 213 ? 15.445 -10.493 13.008 1.00 92.94 213 ARG A CA 1
ATOM 1712 C C . ARG A 1 213 ? 15.440 -9.119 12.311 1.00 92.94 213 ARG A C 1
ATOM 1714 O O . ARG A 1 213 ? 16.186 -8.915 11.358 1.00 92.94 213 ARG A O 1
ATOM 1721 N N . HIS A 1 214 ? 14.606 -8.178 12.753 1.00 93.50 214 HIS A N 1
ATOM 1722 C CA . HIS A 1 214 ? 14.510 -6.821 12.208 1.00 93.50 214 HIS A CA 1
ATOM 1723 C C . HIS A 1 214 ? 15.086 -5.743 13.135 1.00 93.50 214 HIS A C 1
ATOM 1725 O O . HIS A 1 214 ? 15.213 -4.601 12.699 1.00 93.50 214 HIS A O 1
ATOM 1731 N N . TYR A 1 215 ? 15.506 -6.084 14.359 1.00 93.88 215 TYR A N 1
ATOM 1732 C CA . TYR A 1 215 ? 16.023 -5.131 15.350 1.00 93.88 215 TYR A CA 1
ATOM 1733 C C . TYR A 1 215 ? 17.154 -4.259 14.825 1.00 93.88 215 TYR A C 1
ATOM 1735 O O . TYR A 1 215 ? 17.068 -3.045 14.926 1.00 93.88 215 TYR A O 1
ATOM 1743 N N . SER A 1 216 ? 18.180 -4.849 14.207 1.00 90.88 216 SER A N 1
ATOM 1744 C CA . SER A 1 216 ? 19.330 -4.075 13.719 1.00 90.88 216 SER A CA 1
ATOM 1745 C C . SER A 1 216 ? 18.912 -2.950 12.761 1.00 90.88 216 SER A C 1
ATOM 1747 O O . SER A 1 216 ? 19.319 -1.807 12.944 1.00 90.88 216 SER A O 1
ATOM 1749 N N . LYS A 1 217 ? 18.036 -3.244 11.791 1.00 90.44 217 LYS A N 1
ATOM 1750 C CA . LYS A 1 217 ? 17.529 -2.234 10.848 1.00 90.44 217 LYS A CA 1
ATOM 1751 C C . LYS A 1 217 ? 16.577 -1.253 11.532 1.00 90.44 217 LYS A C 1
ATOM 1753 O O . LYS A 1 217 ? 16.652 -0.056 11.285 1.00 90.44 217 LYS A O 1
ATOM 1758 N N . ALA A 1 218 ? 15.682 -1.753 12.382 1.00 93.00 218 ALA A N 1
ATOM 1759 C CA . ALA A 1 218 ? 14.699 -0.943 13.089 1.00 93.00 218 ALA A CA 1
ATOM 1760 C C . ALA A 1 218 ? 15.364 0.091 14.014 1.00 93.00 218 ALA A C 1
ATOM 1762 O O . ALA A 1 218 ? 15.047 1.274 13.956 1.00 93.00 218 ALA A O 1
ATOM 1763 N N . TRP A 1 219 ? 16.333 -0.322 14.826 1.00 93.00 219 TRP A N 1
ATOM 1764 C CA . TRP A 1 219 ? 17.001 0.569 15.775 1.00 93.00 219 TRP A CA 1
ATOM 1765 C C . TRP A 1 219 ? 17.850 1.619 15.069 1.00 93.00 219 TRP A C 1
ATOM 1767 O O . TRP A 1 219 ? 17.800 2.784 15.452 1.00 93.00 219 TRP A O 1
ATOM 1777 N N . GLN A 1 220 ? 18.496 1.263 13.956 1.00 89.38 220 GLN A N 1
ATOM 1778 C CA . GLN A 1 220 ? 19.171 2.258 13.127 1.00 89.38 220 GLN A CA 1
ATOM 1779 C C . GLN A 1 220 ? 18.194 3.306 12.570 1.00 89.38 220 GLN A C 1
ATOM 1781 O O . GLN A 1 220 ? 18.512 4.495 12.555 1.00 89.38 220 GLN A O 1
ATOM 1786 N N . ILE A 1 221 ? 16.997 2.894 12.134 1.00 90.75 221 ILE A N 1
ATOM 1787 C CA . ILE A 1 221 ? 15.956 3.833 11.690 1.00 90.75 221 ILE A CA 1
ATOM 1788 C C . ILE A 1 221 ? 15.564 4.770 12.839 1.00 90.75 221 ILE A C 1
ATOM 1790 O O . ILE A 1 221 ? 15.545 5.981 12.636 1.00 90.75 221 ILE A O 1
ATOM 1794 N N . ALA A 1 222 ? 15.320 4.239 14.041 1.00 89.38 222 ALA A N 1
ATOM 1795 C CA . ALA A 1 222 ? 14.978 5.054 15.211 1.00 89.38 222 ALA A CA 1
ATOM 1796 C C . ALA A 1 222 ? 16.053 6.102 15.555 1.00 89.38 222 ALA A C 1
ATOM 1798 O O . ALA A 1 222 ? 15.729 7.206 15.989 1.00 89.38 222 ALA A O 1
ATOM 1799 N N . GLU A 1 223 ? 17.330 5.768 15.378 1.00 86.38 223 GLU A N 1
ATOM 1800 C CA . GLU A 1 223 ? 18.445 6.633 15.771 1.00 86.38 223 GLU A CA 1
ATOM 1801 C C . GLU A 1 223 ? 18.793 7.671 14.693 1.00 86.38 223 GLU A C 1
ATOM 1803 O O . GLU A 1 223 ? 18.976 8.863 14.989 1.00 86.38 223 GLU A O 1
ATOM 1808 N N . ALA A 1 224 ? 18.864 7.232 13.434 1.00 81.88 224 ALA A N 1
ATOM 1809 C CA . ALA A 1 224 ? 19.509 7.979 12.358 1.00 81.88 224 ALA A CA 1
ATOM 1810 C C . ALA A 1 224 ? 18.546 8.569 11.319 1.00 81.88 224 ALA A C 1
ATOM 1812 O O . ALA A 1 224 ? 18.936 9.469 10.572 1.00 81.88 224 ALA A O 1
ATOM 1813 N N . VAL A 1 225 ? 17.294 8.109 11.262 1.00 82.06 225 VAL A N 1
ATOM 1814 C CA . VAL A 1 225 ? 16.303 8.636 10.320 1.00 82.06 225 VAL A CA 1
ATOM 1815 C C . VAL A 1 225 ? 15.467 9.703 11.018 1.00 82.06 225 VAL A C 1
ATOM 1817 O O . VAL A 1 225 ? 14.905 9.508 12.092 1.00 82.06 225 VAL A O 1
ATOM 1820 N N . ARG A 1 226 ? 15.394 10.879 10.402 1.00 76.19 226 ARG A N 1
ATOM 1821 C CA . ARG A 1 226 ? 14.359 11.878 10.685 1.00 76.19 226 ARG A CA 1
ATOM 1822 C C . ARG A 1 226 ? 13.285 11.645 9.627 1.00 76.19 226 ARG A C 1
ATOM 1824 O O . ARG A 1 226 ? 13.672 11.402 8.491 1.00 76.19 226 ARG A O 1
ATOM 1831 N N . GLY A 1 227 ? 12.001 11.646 9.987 1.00 74.88 227 GLY A N 1
ATOM 1832 C CA . GLY A 1 227 ? 10.854 11.204 9.166 1.00 74.88 227 GLY A CA 1
ATOM 1833 C C . GLY A 1 227 ? 10.594 11.935 7.839 1.00 74.88 227 GLY A C 1
ATOM 1834 O O . GLY A 1 227 ? 9.458 11.996 7.400 1.00 74.88 227 GLY A O 1
ATOM 1835 N N . THR A 1 228 ? 11.620 12.481 7.188 1.00 87.88 228 THR A N 1
ATOM 1836 C CA . THR A 1 228 ? 11.549 13.060 5.854 1.00 87.88 228 THR A CA 1
ATOM 1837 C C . THR A 1 228 ? 10.993 12.041 4.867 1.00 87.88 228 THR A C 1
ATOM 1839 O O . THR A 1 228 ? 11.591 10.996 4.601 1.00 87.88 228 THR A O 1
ATOM 1842 N N . SER A 1 229 ? 9.841 12.385 4.321 1.00 94.12 229 SER A N 1
ATOM 1843 C CA . SER A 1 229 ? 9.095 11.626 3.337 1.00 94.12 229 SER A CA 1
ATOM 1844 C C . SER A 1 229 ? 9.336 12.175 1.931 1.00 94.12 229 SER A C 1
ATOM 1846 O O . SER A 1 229 ? 9.890 13.259 1.740 1.00 94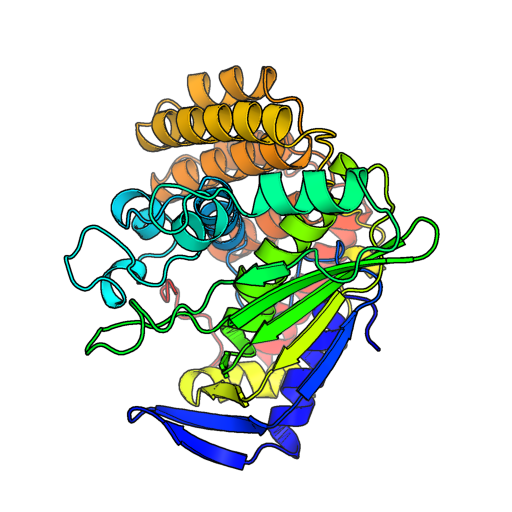.12 229 SER A O 1
ATOM 1848 N N . VAL A 1 230 ? 8.887 11.429 0.923 1.00 96.50 230 VAL A N 1
ATOM 1849 C CA . VAL A 1 230 ? 8.903 11.892 -0.471 1.00 96.50 230 VAL A CA 1
ATOM 1850 C C . VAL A 1 230 ? 8.036 13.151 -0.664 1.00 96.50 230 VAL A C 1
ATOM 1852 O O . VAL A 1 230 ? 8.370 14.030 -1.458 1.00 96.50 230 VAL A O 1
ATOM 1855 N N . TYR A 1 231 ? 6.980 13.291 0.140 1.00 97.75 231 TYR A N 1
ATOM 1856 C CA . TYR A 1 231 ? 6.021 14.396 0.087 1.00 97.75 231 TYR A CA 1
ATOM 1857 C C . TYR A 1 231 ? 6.611 15.724 0.580 1.00 97.75 231 TYR A C 1
ATOM 1859 O O . TYR A 1 231 ? 6.206 16.789 0.117 1.00 97.75 231 TYR A O 1
ATOM 1867 N N . ASP A 1 232 ? 7.638 15.689 1.439 1.00 97.00 232 ASP A N 1
ATOM 1868 C CA . ASP A 1 232 ? 8.354 16.896 1.887 1.00 97.00 232 ASP A CA 1
ATOM 1869 C C . ASP A 1 232 ? 9.151 17.570 0.757 1.00 97.00 232 ASP A C 1
ATOM 1871 O O . ASP A 1 232 ? 9.539 18.733 0.867 1.00 97.00 232 ASP A O 1
ATOM 1875 N N . PHE A 1 233 ? 9.377 16.851 -0.347 1.00 97.50 233 PHE A N 1
ATOM 1876 C CA . PHE A 1 233 ? 10.012 17.367 -1.560 1.00 97.50 233 PHE A CA 1
ATOM 1877 C C . PHE A 1 233 ? 9.000 17.858 -2.603 1.00 97.50 233 PHE A C 1
ATOM 1879 O O . PHE A 1 233 ? 9.409 18.296 -3.676 1.00 97.50 233 PHE A O 1
ATOM 1886 N N . GLY A 1 234 ? 7.698 17.803 -2.302 1.00 97.69 234 GLY A N 1
ATOM 1887 C CA . GLY A 1 234 ? 6.634 18.195 -3.227 1.00 97.69 234 GLY A CA 1
ATOM 1888 C C . GLY A 1 234 ? 6.289 17.134 -4.272 1.00 97.69 234 GLY A C 1
ATOM 1889 O O . GLY A 1 234 ? 5.685 17.466 -5.286 1.00 97.69 234 GLY A O 1
ATOM 1890 N N . VAL A 1 235 ? 6.676 15.873 -4.057 1.00 98.19 235 VAL A N 1
ATOM 1891 C CA . VAL A 1 235 ? 6.185 14.760 -4.879 1.00 98.19 235 VAL A CA 1
ATOM 1892 C C . VAL A 1 235 ? 4.745 14.460 -4.476 1.00 98.19 235 VAL A C 1
ATOM 1894 O O . VAL A 1 235 ? 4.467 14.242 -3.299 1.00 98.19 235 VAL A O 1
ATOM 1897 N N . GLU A 1 236 ? 3.840 14.450 -5.448 1.00 97.69 236 GLU A N 1
ATOM 1898 C CA . GLU A 1 236 ? 2.422 14.167 -5.221 1.00 97.69 236 GLU A CA 1
ATOM 1899 C C . GLU A 1 236 ? 2.155 12.660 -5.151 1.00 97.69 236 GLU A C 1
ATOM 1901 O O . GLU A 1 236 ? 2.881 11.846 -5.737 1.00 97.69 236 GLU A O 1
ATOM 1906 N N . HIS A 1 237 ? 1.104 12.272 -4.427 1.00 97.94 237 HIS A N 1
ATOM 1907 C CA . HIS A 1 237 ? 0.657 10.885 -4.441 1.00 97.94 237 HIS A CA 1
ATOM 1908 C C . HIS A 1 237 ? -0.050 10.563 -5.755 1.00 97.94 237 HIS A C 1
ATOM 1910 O O . HIS A 1 237 ? -0.717 11.415 -6.337 1.00 97.94 237 HIS A O 1
ATOM 1916 N N . LEU A 1 238 ? 0.061 9.319 -6.217 1.00 98.38 238 LEU A N 1
ATOM 1917 C CA . LEU A 1 238 ? -0.766 8.835 -7.321 1.00 98.38 238 LEU A CA 1
ATOM 1918 C C . LEU A 1 238 ? -2.197 8.546 -6.808 1.00 98.38 238 LEU A C 1
ATOM 1920 O O . LEU A 1 238 ? -2.356 7.650 -5.966 1.00 98.38 238 LEU A O 1
ATOM 1924 N N . PRO A 1 239 ? -3.236 9.273 -7.270 1.00 98.31 239 PRO A N 1
ATOM 1925 C CA . PRO A 1 239 ? -4.589 9.111 -6.745 1.00 98.31 239 PRO A CA 1
ATOM 1926 C C . PRO A 1 239 ? -5.311 7.914 -7.369 1.00 98.31 239 PRO A C 1
ATOM 1928 O O . PRO A 1 239 ? -5.202 7.666 -8.572 1.00 98.31 239 PRO A O 1
ATOM 1931 N N . VAL A 1 240 ? -6.130 7.227 -6.573 1.00 98.75 240 VAL A N 1
ATOM 1932 C CA . VAL A 1 240 ? -7.266 6.451 -7.097 1.00 98.75 240 VAL A CA 1
ATOM 1933 C C . VAL A 1 240 ? -8.290 7.445 -7.647 1.00 98.75 240 VAL A C 1
ATOM 1935 O O . VAL A 1 240 ? -8.599 8.432 -6.980 1.00 98.75 240 VAL A O 1
ATOM 1938 N N . THR A 1 241 ? -8.815 7.223 -8.854 1.00 98.50 241 THR A N 1
ATOM 1939 C CA . THR A 1 241 ? -9.731 8.174 -9.525 1.00 98.50 241 THR A CA 1
ATOM 1940 C C . THR A 1 241 ? -11.083 7.577 -9.893 1.00 98.50 241 THR A C 1
ATOM 1942 O O . THR A 1 241 ? -11.965 8.308 -10.333 1.00 98.50 241 THR A O 1
ATOM 1945 N N . SER A 1 242 ? -11.263 6.272 -9.704 1.00 98.50 242 SER A N 1
ATOM 1946 C CA . SER A 1 242 ? -12.546 5.597 -9.888 1.00 98.50 242 SER A CA 1
ATOM 1947 C C . SER A 1 242 ? -13.603 6.170 -8.949 1.00 98.50 242 SER A C 1
ATOM 1949 O O . SER A 1 242 ? -13.371 6.308 -7.747 1.00 98.50 242 SER A O 1
ATOM 1951 N N . ASP A 1 243 ? -14.776 6.462 -9.499 1.00 97.00 243 ASP A N 1
ATOM 1952 C CA . ASP A 1 243 ? -15.931 7.045 -8.808 1.00 97.00 243 ASP A CA 1
ATOM 1953 C C . ASP A 1 243 ? -17.061 6.032 -8.565 1.00 97.00 243 ASP A C 1
ATOM 1955 O O . ASP A 1 243 ? -18.057 6.337 -7.913 1.00 97.00 243 ASP A O 1
ATOM 1959 N N . THR A 1 244 ? -16.903 4.798 -9.045 1.00 98.44 244 THR A N 1
ATOM 1960 C CA . THR A 1 244 ? -17.779 3.670 -8.723 1.00 98.44 244 THR A CA 1
ATOM 1961 C C . THR A 1 244 ? -16.956 2.406 -8.498 1.00 98.44 244 THR A C 1
ATOM 1963 O O . THR A 1 244 ? -15.894 2.225 -9.097 1.00 98.44 244 THR A O 1
ATOM 1966 N N . VAL A 1 245 ? -17.468 1.497 -7.662 1.00 98.50 245 VAL A N 1
ATOM 1967 C CA . VAL A 1 245 ? -16.840 0.182 -7.439 1.00 98.50 245 VAL A CA 1
ATOM 1968 C C . VAL A 1 245 ? -16.769 -0.610 -8.751 1.00 98.50 245 VAL A C 1
ATOM 1970 O O . VAL A 1 245 ? -15.744 -1.204 -9.058 1.00 98.50 245 VAL A O 1
ATOM 1973 N N . ALA A 1 246 ? -17.816 -0.540 -9.580 1.00 98.62 246 ALA A N 1
ATOM 1974 C CA . ALA A 1 246 ? -17.869 -1.248 -10.858 1.00 98.62 246 ALA A CA 1
ATOM 1975 C C . ALA A 1 246 ? -16.820 -0.757 -11.873 1.00 98.62 246 ALA A C 1
ATOM 1977 O O . ALA A 1 246 ? -16.234 -1.576 -12.578 1.00 98.62 246 ALA A O 1
ATOM 1978 N N . ALA A 1 247 ? -16.571 0.557 -11.953 1.00 98.56 247 ALA A N 1
ATOM 1979 C CA . ALA A 1 247 ? -15.522 1.099 -12.819 1.00 98.56 247 ALA A CA 1
ATOM 1980 C C . ALA A 1 247 ? -14.131 0.656 -12.346 1.00 98.56 247 ALA A C 1
ATOM 1982 O O . ALA A 1 247 ? -13.343 0.164 -13.153 1.00 98.56 247 ALA A O 1
ATOM 1983 N N . PHE A 1 248 ? -13.878 0.741 -11.034 1.00 98.75 248 PHE A N 1
ATOM 1984 C CA . PHE A 1 248 ? -12.633 0.258 -10.438 1.00 98.75 248 PHE A CA 1
ATOM 1985 C C . PHE A 1 248 ? -12.405 -1.229 -10.738 1.00 98.75 248 PHE A C 1
ATOM 1987 O O . PHE A 1 248 ? -11.316 -1.619 -11.148 1.00 98.75 248 PHE A O 1
ATOM 1994 N N . ASP A 1 249 ? -13.438 -2.061 -10.592 1.00 98.75 249 ASP A N 1
ATOM 1995 C CA . ASP A 1 249 ? -13.349 -3.499 -10.851 1.00 98.75 249 ASP A CA 1
ATOM 1996 C C . ASP A 1 249 ? -13.080 -3.829 -12.325 1.00 98.75 249 ASP A C 1
ATOM 1998 O O . ASP A 1 249 ? -12.317 -4.753 -12.617 1.00 98.75 249 ASP A O 1
ATOM 2002 N N . ALA A 1 250 ? -13.679 -3.082 -13.257 1.00 98.69 250 ALA A N 1
ATOM 2003 C CA . ALA A 1 250 ? -13.455 -3.264 -14.690 1.00 98.69 250 ALA A CA 1
ATOM 2004 C C . ALA A 1 250 ? -12.008 -2.922 -15.089 1.00 98.69 250 ALA A C 1
ATOM 2006 O O . ALA A 1 250 ? -11.350 -3.686 -15.806 1.00 98.69 250 ALA A O 1
ATOM 2007 N N . ASP A 1 251 ? -11.493 -1.806 -14.575 1.00 98.81 251 ASP A N 1
ATOM 2008 C CA . ASP A 1 251 ? -10.104 -1.399 -14.775 1.00 98.81 251 ASP A CA 1
ATOM 2009 C C . ASP A 1 251 ? -9.138 -2.390 -14.111 1.00 98.81 251 ASP A C 1
ATOM 2011 O O . ASP A 1 251 ? -8.155 -2.812 -14.722 1.00 98.81 251 ASP A O 1
ATOM 2015 N N . LEU A 1 252 ? -9.449 -2.858 -12.900 1.00 98.75 252 LEU A N 1
ATOM 2016 C CA . LEU A 1 252 ? -8.633 -3.829 -12.173 1.00 98.75 252 LEU A CA 1
ATOM 2017 C C . LEU A 1 252 ? -8.565 -5.177 -12.901 1.00 98.75 252 LEU A C 1
ATOM 2019 O O . LEU A 1 252 ? -7.490 -5.767 -13.002 1.00 98.75 252 LEU A O 1
ATOM 2023 N N . ALA A 1 253 ? -9.681 -5.652 -13.459 1.00 98.69 253 ALA A N 1
ATOM 2024 C CA . ALA A 1 253 ? -9.700 -6.855 -14.289 1.00 98.69 253 ALA A CA 1
ATOM 2025 C C . ALA A 1 253 ? -8.798 -6.708 -15.527 1.00 98.69 253 ALA A C 1
ATOM 2027 O O . ALA A 1 253 ? -8.074 -7.642 -15.880 1.00 98.69 253 ALA A O 1
ATOM 2028 N N . THR A 1 254 ? -8.785 -5.522 -16.143 1.00 98.69 254 THR A N 1
ATOM 2029 C CA . THR A 1 254 ? -7.873 -5.206 -17.252 1.00 98.69 254 THR A CA 1
ATOM 2030 C C . THR A 1 254 ? -6.414 -5.243 -16.792 1.00 98.69 254 THR A C 1
ATOM 2032 O O . THR A 1 254 ? -5.580 -5.847 -17.460 1.00 98.69 254 THR A O 1
ATOM 2035 N N . VAL A 1 255 ? -6.095 -4.693 -15.615 1.00 98.75 255 VAL A N 1
ATOM 2036 C CA . VAL A 1 255 ? -4.736 -4.752 -15.048 1.00 98.75 255 VAL A CA 1
ATOM 2037 C C . VAL A 1 255 ? -4.273 -6.192 -14.791 1.00 98.75 255 VAL A C 1
ATOM 2039 O O . VAL A 1 255 ? -3.106 -6.502 -15.028 1.00 98.75 255 VAL A O 1
ATOM 2042 N N . PHE A 1 256 ? -5.156 -7.104 -14.373 1.00 98.62 256 PHE A N 1
ATOM 2043 C CA . PHE A 1 256 ? -4.792 -8.524 -14.261 1.00 98.62 256 PHE A CA 1
ATOM 2044 C C . PHE A 1 256 ? -4.528 -9.179 -15.620 1.00 98.62 256 PHE A C 1
ATOM 2046 O O . PHE A 1 256 ? -3.578 -9.950 -15.734 1.00 98.62 256 PHE A O 1
ATOM 2053 N N . ALA A 1 257 ? -5.297 -8.844 -16.659 1.00 98.31 257 ALA A N 1
ATOM 2054 C CA . ALA A 1 257 ? -5.019 -9.324 -18.016 1.00 98.31 257 ALA A CA 1
ATOM 2055 C C . ALA A 1 257 ? -3.668 -8.800 -18.548 1.00 98.31 257 ALA A C 1
ATOM 2057 O O . ALA A 1 257 ? -2.908 -9.543 -19.177 1.00 98.31 257 ALA A O 1
ATOM 2058 N N . VAL A 1 258 ? -3.337 -7.544 -18.231 1.00 98.31 258 VAL A N 1
ATOM 2059 C CA . VAL A 1 258 ? -2.032 -6.928 -18.507 1.00 98.31 258 VAL A CA 1
ATOM 2060 C C . VAL A 1 258 ? -0.911 -7.665 -17.773 1.00 98.31 258 VAL A C 1
ATOM 2062 O O . VAL A 1 258 ? 0.120 -7.962 -18.379 1.00 98.31 258 VAL A O 1
ATOM 2065 N N . GLU A 1 259 ? -1.094 -7.980 -16.488 1.00 98.19 259 GLU A N 1
ATOM 2066 C CA . GLU A 1 259 ? -0.113 -8.744 -15.709 1.00 98.19 259 GLU A CA 1
ATOM 2067 C C . GLU A 1 259 ? 0.109 -10.139 -16.294 1.00 98.19 259 GLU A C 1
ATOM 2069 O O . GLU A 1 259 ? 1.260 -10.534 -16.476 1.00 98.19 259 GLU A O 1
ATOM 2074 N N . ASP A 1 260 ? -0.963 -10.841 -16.670 1.00 98.06 260 ASP A N 1
ATOM 2075 C CA . ASP A 1 260 ? -0.887 -12.150 -17.318 1.00 98.06 260 ASP A CA 1
ATOM 2076 C C . ASP A 1 260 ? -0.063 -12.092 -18.613 1.00 98.06 260 ASP A C 1
ATOM 2078 O O . ASP A 1 260 ? 0.817 -12.931 -18.834 1.00 98.06 260 ASP A O 1
ATOM 2082 N N . ALA A 1 261 ? -0.307 -11.084 -19.458 1.00 98.00 261 ALA A N 1
ATOM 2083 C CA . ALA A 1 261 ? 0.442 -10.876 -20.695 1.00 98.00 261 ALA A CA 1
ATOM 2084 C C . ALA A 1 261 ? 1.919 -10.545 -20.428 1.00 98.00 261 ALA A C 1
ATOM 2086 O O . ALA A 1 261 ? 2.803 -11.115 -21.072 1.00 98.00 261 ALA A O 1
ATOM 2087 N N . ALA A 1 262 ? 2.199 -9.671 -19.456 1.00 97.56 262 ALA A N 1
ATOM 2088 C CA . ALA A 1 262 ? 3.559 -9.308 -19.072 1.00 97.56 262 ALA A CA 1
ATOM 2089 C C . ALA A 1 262 ? 4.335 -10.513 -18.535 1.00 97.56 262 ALA A C 1
ATOM 2091 O O . ALA A 1 262 ? 5.458 -10.762 -18.959 1.00 97.56 262 ALA A O 1
ATOM 2092 N N . ARG A 1 263 ? 3.714 -11.312 -17.665 1.00 96.50 263 ARG A N 1
ATOM 2093 C CA . ARG A 1 263 ? 4.290 -12.543 -17.118 1.00 96.50 263 ARG A CA 1
ATOM 2094 C C . ARG A 1 263 ? 4.534 -13.615 -18.182 1.00 96.50 263 ARG A C 1
ATOM 2096 O O . ARG A 1 263 ? 5.443 -14.426 -18.034 1.00 96.50 263 ARG A O 1
ATOM 2103 N N . ALA A 1 264 ? 3.747 -13.623 -19.257 1.00 96.81 264 ALA A N 1
ATOM 2104 C CA . ALA A 1 264 ? 3.980 -14.464 -20.430 1.00 96.81 264 ALA A CA 1
ATOM 2105 C C . ALA A 1 264 ? 5.059 -13.903 -21.387 1.00 96.81 264 ALA A C 1
ATOM 2107 O O . ALA A 1 264 ? 5.351 -14.525 -22.410 1.00 96.81 264 ALA A O 1
ATOM 2108 N N . GLY A 1 265 ? 5.645 -12.740 -21.079 1.00 96.25 265 GLY A N 1
ATOM 2109 C CA . GLY A 1 265 ? 6.675 -12.067 -21.873 1.00 96.25 265 GLY A CA 1
ATOM 2110 C C . GLY A 1 265 ? 6.144 -11.152 -22.985 1.00 96.25 265 GLY A C 1
ATOM 2111 O O . GLY A 1 265 ? 6.940 -10.519 -23.688 1.00 96.25 265 GLY A O 1
ATOM 2112 N N . ASP A 1 266 ? 4.823 -11.025 -23.151 1.00 96.94 266 ASP A N 1
ATOM 2113 C CA . ASP A 1 266 ? 4.192 -10.141 -24.141 1.00 96.94 266 ASP A CA 1
ATOM 2114 C C . ASP A 1 266 ? 4.007 -8.715 -23.592 1.00 96.94 266 ASP A C 1
ATOM 2116 O O . ASP A 1 266 ? 2.907 -8.172 -23.465 1.00 96.94 266 ASP A O 1
ATOM 2120 N N . HIS A 1 267 ? 5.133 -8.081 -23.260 1.00 95.56 267 HIS A N 1
ATOM 2121 C CA . HIS A 1 267 ? 5.165 -6.737 -22.676 1.00 95.56 267 HIS A CA 1
ATOM 2122 C C . HIS A 1 267 ? 4.553 -5.668 -23.592 1.00 95.56 267 HIS A C 1
ATOM 2124 O O . HIS A 1 267 ? 3.998 -4.684 -23.114 1.00 95.56 267 HIS A O 1
ATOM 2130 N N . ARG A 1 268 ? 4.649 -5.840 -24.919 1.00 93.94 268 ARG A N 1
ATOM 2131 C CA . ARG A 1 268 ? 4.123 -4.860 -25.880 1.00 93.94 268 ARG A CA 1
ATOM 2132 C C . ARG A 1 268 ? 2.601 -4.823 -25.837 1.00 93.94 268 ARG A C 1
ATOM 2134 O O . ARG A 1 268 ? 2.026 -3.738 -25.830 1.00 93.94 268 ARG A O 1
ATOM 2141 N N . ARG A 1 269 ? 1.963 -5.996 -25.826 1.00 95.31 269 ARG A N 1
ATOM 2142 C CA . ARG A 1 269 ? 0.515 -6.102 -25.663 1.00 95.31 269 ARG A CA 1
ATOM 2143 C C . ARG A 1 269 ? 0.083 -5.563 -24.303 1.00 95.31 269 ARG A C 1
ATOM 2145 O O . ARG A 1 269 ? -0.842 -4.763 -24.257 1.00 95.31 269 ARG A O 1
ATOM 2152 N N . ALA A 1 270 ? 0.794 -5.945 -23.242 1.00 96.06 270 ALA A N 1
ATOM 2153 C CA . ALA A 1 270 ? 0.513 -5.496 -21.882 1.00 96.06 270 ALA A CA 1
ATOM 2154 C C . ALA A 1 270 ? 0.472 -3.955 -21.783 1.00 96.06 270 ALA A C 1
ATOM 2156 O O . ALA A 1 270 ? -0.508 -3.389 -21.312 1.00 96.06 270 ALA A O 1
ATOM 2157 N N . ILE A 1 271 ? 1.484 -3.262 -22.318 1.00 95.50 271 ILE A N 1
ATOM 2158 C CA . ILE A 1 271 ? 1.531 -1.788 -22.324 1.00 95.50 271 ILE A CA 1
ATOM 2159 C C . ILE A 1 271 ? 0.395 -1.189 -23.166 1.00 95.50 271 ILE A C 1
ATOM 2161 O O . ILE A 1 271 ? -0.231 -0.215 -22.756 1.00 95.50 271 ILE A O 1
ATOM 2165 N N . ALA A 1 272 ? 0.093 -1.773 -24.329 1.00 95.88 272 ALA A N 1
ATOM 2166 C CA . ALA A 1 272 ? -0.972 -1.273 -25.196 1.00 95.88 272 ALA A CA 1
ATOM 2167 C C . ALA A 1 272 ? -2.365 -1.370 -24.544 1.00 95.88 272 ALA A C 1
ATOM 2169 O O . ALA A 1 272 ? -3.171 -0.452 -24.690 1.00 95.88 272 ALA A O 1
ATOM 2170 N N . GLU A 1 273 ? -2.642 -2.454 -23.812 1.00 96.31 273 GLU A N 1
ATOM 2171 C CA . GLU A 1 273 ? -3.919 -2.664 -23.114 1.00 96.31 273 GLU A CA 1
ATOM 2172 C C . GLU A 1 273 ? -4.128 -1.679 -21.950 1.00 96.31 273 GLU A C 1
ATOM 2174 O O . GLU A 1 273 ? -5.260 -1.290 -21.676 1.00 96.31 273 GLU A O 1
ATOM 2179 N N . LEU A 1 274 ? -3.060 -1.162 -21.329 1.00 96.75 274 LEU A N 1
ATOM 2180 C CA . LEU A 1 274 ? -3.180 -0.132 -20.285 1.00 96.75 274 LEU A CA 1
ATOM 2181 C C . LEU A 1 274 ? -3.754 1.197 -20.792 1.00 96.75 274 LEU A C 1
ATOM 2183 O O . LEU A 1 274 ? -4.204 2.014 -19.991 1.00 96.75 274 LEU A O 1
ATOM 2187 N N . GLY A 1 275 ? -3.787 1.419 -22.109 1.00 93.62 275 GLY A N 1
ATOM 2188 C CA . GLY A 1 275 ? -4.426 2.590 -22.707 1.00 93.62 275 GLY A CA 1
ATOM 2189 C C . GLY A 1 275 ? -5.942 2.664 -22.484 1.00 93.62 275 GLY A C 1
ATOM 2190 O O . GLY A 1 275 ? -6.503 3.750 -22.612 1.00 93.62 275 GLY A O 1
ATOM 2191 N N . SER A 1 276 ? -6.607 1.550 -22.148 1.00 95.69 276 SER A N 1
ATOM 2192 C CA . SER A 1 276 ? -8.040 1.538 -21.820 1.00 95.69 276 SER A CA 1
ATOM 2193 C C . SER A 1 276 ? -8.342 1.692 -20.330 1.00 95.69 276 SER A C 1
ATOM 2195 O O . SER A 1 276 ? -9.511 1.840 -19.989 1.00 95.69 276 SER A O 1
ATOM 2197 N N . VAL A 1 277 ? -7.328 1.651 -19.459 1.00 98.44 277 VAL A N 1
ATOM 2198 C CA . VAL A 1 277 ? -7.505 1.790 -18.007 1.00 98.44 277 VAL A CA 1
ATOM 2199 C C . VAL A 1 277 ? -7.678 3.264 -17.661 1.00 98.44 277 VAL A C 1
ATOM 2201 O O . VAL A 1 277 ? -6.779 4.079 -17.891 1.00 98.44 277 VAL A O 1
ATOM 2204 N N . SER A 1 278 ? -8.847 3.608 -17.129 1.00 97.94 278 SER A N 1
ATOM 2205 C CA . SER A 1 278 ? -9.218 4.994 -16.833 1.00 97.94 278 SER A CA 1
ATOM 2206 C C . SER A 1 278 ? -8.712 5.470 -15.471 1.00 97.94 278 SER A C 1
ATOM 2208 O O . SER A 1 278 ? -8.313 6.629 -15.330 1.00 97.94 278 SER A O 1
ATOM 2210 N N . ASP A 1 279 ? -8.681 4.573 -14.486 1.00 98.69 279 ASP A N 1
ATOM 2211 C CA . ASP A 1 279 ? -8.213 4.860 -13.142 1.00 98.69 279 ASP A CA 1
ATOM 2212 C C . ASP A 1 279 ? -6.710 5.152 -13.127 1.00 98.69 279 ASP A C 1
ATOM 2214 O O . ASP A 1 279 ? -5.880 4.373 -13.609 1.00 98.69 279 ASP A O 1
ATOM 2218 N N . ALA A 1 280 ? -6.349 6.313 -12.579 1.00 98.44 280 ALA A N 1
ATOM 2219 C CA . ALA A 1 280 ? -4.981 6.790 -12.611 1.00 98.44 280 ALA A CA 1
ATOM 2220 C C . ALA A 1 280 ? -4.025 5.872 -11.841 1.00 98.44 280 ALA A C 1
ATOM 2222 O O . ALA A 1 280 ? -2.941 5.576 -12.355 1.00 98.44 280 ALA A O 1
ATOM 2223 N N . PHE A 1 281 ? -4.443 5.408 -10.663 1.00 98.75 281 PHE A N 1
ATOM 2224 C CA . PHE A 1 281 ? -3.688 4.480 -9.837 1.00 98.75 281 PHE A CA 1
ATOM 2225 C C . PHE A 1 281 ? -3.543 3.120 -10.519 1.00 98.75 281 PHE A C 1
ATOM 2227 O O . PHE A 1 281 ? -2.421 2.635 -10.657 1.00 98.75 281 PHE A O 1
ATOM 2234 N N . LEU A 1 282 ? -4.637 2.525 -11.001 1.00 98.88 282 LEU A N 1
ATOM 2235 C CA . LEU A 1 282 ? -4.615 1.200 -11.627 1.00 98.88 282 LEU A CA 1
ATOM 2236 C C . LEU A 1 282 ? -3.792 1.173 -12.917 1.00 98.88 282 LEU A C 1
ATOM 2238 O O . LEU A 1 282 ? -3.053 0.214 -13.139 1.00 98.88 282 LEU A O 1
ATOM 2242 N N . ARG A 1 283 ? -3.851 2.226 -13.742 1.00 98.69 283 ARG A N 1
ATOM 2243 C CA . ARG A 1 283 ? -3.044 2.317 -14.969 1.00 98.69 283 ARG A CA 1
ATOM 2244 C C . ARG A 1 283 ? -1.550 2.222 -14.661 1.00 98.69 283 ARG A C 1
ATOM 2246 O O . ARG A 1 283 ? -0.837 1.406 -15.245 1.00 98.69 283 ARG A O 1
ATOM 2253 N N . ASP A 1 284 ? -1.072 3.056 -13.745 1.00 98.69 284 ASP A N 1
ATOM 2254 C CA . ASP A 1 284 ? 0.354 3.134 -13.431 1.00 98.69 284 ASP A CA 1
ATOM 2255 C C . ASP A 1 284 ? 0.794 1.953 -12.548 1.00 98.69 284 ASP A C 1
ATOM 2257 O O . ASP A 1 284 ? 1.906 1.457 -12.713 1.00 98.69 284 ASP A O 1
ATOM 2261 N N . ALA A 1 285 ? -0.089 1.408 -11.704 1.00 98.75 285 ALA A N 1
ATOM 2262 C CA . ALA A 1 285 ? 0.120 0.117 -11.050 1.00 98.75 285 ALA A CA 1
ATOM 2263 C C . ALA A 1 285 ? 0.313 -1.010 -12.080 1.00 98.75 285 ALA A C 1
ATOM 2265 O O . ALA A 1 285 ? 1.208 -1.840 -11.929 1.00 98.75 285 ALA A O 1
ATOM 2266 N N . GLY A 1 286 ? -0.458 -1.011 -13.170 1.00 98.75 286 GLY A N 1
ATOM 2267 C CA . GLY A 1 286 ? -0.261 -1.920 -14.295 1.00 98.75 286 GLY A CA 1
ATOM 2268 C C . GLY A 1 286 ? 1.111 -1.761 -14.956 1.00 98.75 286 GLY A C 1
ATOM 2269 O O . GLY A 1 286 ? 1.808 -2.758 -15.152 1.00 98.75 286 GLY A O 1
ATOM 2270 N N . LEU A 1 287 ? 1.558 -0.524 -15.213 1.00 98.81 287 LEU A N 1
ATOM 2271 C CA . LEU A 1 287 ? 2.920 -0.254 -15.706 1.00 98.81 287 LEU A CA 1
ATOM 2272 C C . LEU A 1 287 ? 3.987 -0.780 -14.734 1.00 98.81 287 LEU A C 1
ATOM 2274 O O . LEU A 1 287 ? 4.971 -1.383 -15.166 1.00 98.81 287 LEU A O 1
ATOM 2278 N N . MET A 1 288 ? 3.778 -0.627 -13.424 1.00 98.81 288 MET A N 1
ATOM 2279 C CA . MET A 1 288 ? 4.672 -1.183 -12.406 1.00 98.81 288 MET A CA 1
ATOM 2280 C C . MET A 1 288 ? 4.745 -2.713 -12.477 1.00 98.81 288 MET A C 1
ATOM 2282 O O . MET A 1 288 ? 5.841 -3.270 -12.414 1.00 98.81 288 MET A O 1
ATOM 2286 N N . LEU A 1 289 ? 3.614 -3.409 -12.641 1.00 98.69 289 LEU A N 1
ATOM 2287 C CA . LEU A 1 289 ? 3.597 -4.871 -12.780 1.00 98.69 289 LEU A CA 1
ATOM 2288 C C . LEU A 1 289 ? 4.290 -5.336 -14.068 1.00 98.69 289 LEU A C 1
ATOM 2290 O O . LEU A 1 289 ? 5.000 -6.346 -14.039 1.00 98.69 289 LEU A O 1
ATOM 2294 N N . VAL A 1 290 ? 4.144 -4.596 -15.173 1.00 98.69 290 VAL A N 1
ATOM 2295 C CA . VAL A 1 290 ? 4.888 -4.844 -16.419 1.00 98.69 290 VAL A CA 1
ATOM 2296 C C . VAL A 1 290 ? 6.390 -4.676 -16.186 1.00 98.69 290 VAL A C 1
ATOM 2298 O O . VAL A 1 290 ? 7.161 -5.596 -16.459 1.00 98.69 290 VAL A O 1
ATOM 2301 N N . ALA A 1 291 ? 6.808 -3.536 -15.628 1.00 98.56 291 ALA A N 1
ATOM 2302 C CA . ALA A 1 291 ? 8.210 -3.233 -15.353 1.00 98.56 291 ALA A CA 1
ATOM 2303 C C . ALA A 1 291 ? 8.851 -4.257 -14.402 1.00 98.56 291 ALA A C 1
ATOM 2305 O O . ALA A 1 291 ? 10.004 -4.649 -14.595 1.00 98.56 291 ALA A O 1
ATOM 2306 N N . TYR A 1 292 ? 8.107 -4.733 -13.399 1.00 98.38 292 TYR A N 1
ATOM 2307 C CA . TYR A 1 292 ? 8.603 -5.745 -12.472 1.00 98.38 292 TYR A CA 1
ATOM 2308 C C . TYR A 1 292 ? 8.740 -7.122 -13.121 1.00 98.38 292 TYR A C 1
ATOM 2310 O O . TYR A 1 292 ? 9.750 -7.784 -12.908 1.00 98.38 292 TYR A O 1
ATOM 2318 N N . ASN A 1 293 ? 7.781 -7.545 -13.952 1.00 98.12 293 ASN A N 1
ATOM 2319 C CA . ASN A 1 293 ? 7.916 -8.787 -14.718 1.00 98.12 293 ASN A CA 1
ATOM 2320 C C . ASN A 1 293 ? 9.122 -8.724 -15.665 1.00 98.12 293 ASN A C 1
ATOM 2322 O O . ASN A 1 293 ? 9.948 -9.631 -15.653 1.00 98.12 293 ASN A O 1
ATOM 2326 N N . MET A 1 294 ? 9.308 -7.604 -16.369 1.00 98.12 294 MET A N 1
ATOM 2327 C CA . MET A 1 294 ? 10.503 -7.358 -17.181 1.00 98.12 294 MET A CA 1
ATOM 2328 C C . MET A 1 294 ?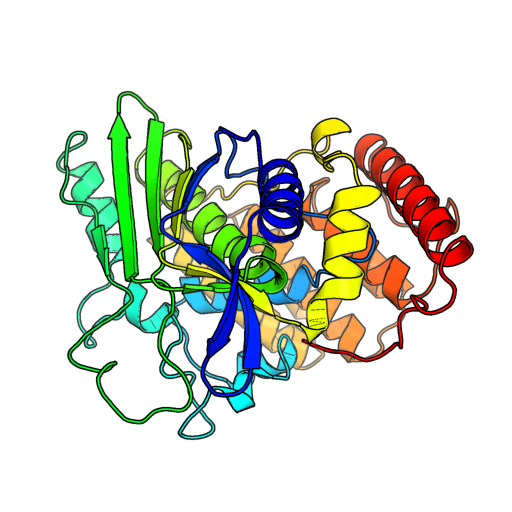 11.797 -7.445 -16.358 1.00 98.12 294 MET A C 1
ATOM 2330 O O . MET A 1 294 ? 12.785 -8.004 -16.826 1.00 98.12 294 MET A O 1
ATOM 2334 N N . PHE A 1 295 ? 11.801 -6.912 -15.132 1.00 96.94 295 PHE A N 1
ATOM 2335 C CA . PHE A 1 295 ? 12.935 -7.019 -14.213 1.00 96.94 295 PHE A CA 1
ATOM 2336 C C . PHE A 1 295 ? 13.207 -8.469 -13.783 1.00 96.94 295 PHE A C 1
ATOM 2338 O O . PHE A 1 295 ? 14.366 -8.879 -13.746 1.00 96.94 295 PHE A O 1
ATOM 2345 N N . LEU A 1 296 ? 12.166 -9.246 -13.469 1.00 94.38 296 LEU A N 1
ATOM 2346 C CA . LEU A 1 296 ? 12.294 -10.660 -13.097 1.00 94.38 296 LEU A CA 1
ATOM 2347 C C . LEU A 1 296 ? 12.768 -11.535 -14.264 1.00 94.38 296 LEU A C 1
ATOM 2349 O O . LEU A 1 296 ? 13.484 -12.508 -14.036 1.00 94.38 296 LEU A O 1
ATOM 2353 N N . ASP A 1 297 ? 12.405 -11.166 -15.490 1.00 94.44 297 ASP A N 1
ATOM 2354 C CA . ASP A 1 297 ? 12.762 -11.883 -16.717 1.00 94.44 297 ASP A CA 1
ATOM 2355 C C . ASP A 1 297 ? 14.076 -11.374 -17.348 1.00 94.44 297 ASP A C 1
ATOM 2357 O O . ASP A 1 297 ? 14.388 -11.701 -18.492 1.00 94.44 297 ASP A O 1
ATOM 2361 N N . ASP A 1 298 ? 14.849 -10.571 -16.604 1.00 94.19 298 ASP A N 1
ATOM 2362 C CA . ASP A 1 298 ? 16.157 -10.016 -16.993 1.00 94.19 298 ASP A CA 1
ATOM 2363 C C . ASP A 1 298 ? 16.133 -9.233 -18.324 1.00 94.19 298 ASP A C 1
ATOM 2365 O O . ASP A 1 298 ? 17.084 -9.222 -19.111 1.00 94.19 298 ASP A O 1
ATOM 2369 N N . VAL A 1 299 ? 15.023 -8.540 -18.595 1.00 96.12 299 VAL A N 1
ATOM 2370 C CA . VAL A 1 299 ? 14.916 -7.615 -19.728 1.00 96.12 299 VAL A CA 1
ATOM 2371 C C . VAL A 1 299 ? 15.851 -6.419 -19.509 1.00 96.12 299 VAL A C 1
ATOM 2373 O O . VAL A 1 299 ? 16.109 -5.985 -18.385 1.00 96.12 299 VAL A O 1
ATOM 2376 N N . SER A 1 300 ? 16.375 -5.852 -20.600 1.00 95.38 300 SER A N 1
ATOM 2377 C CA . SER A 1 300 ? 17.350 -4.762 -20.525 1.00 95.38 300 SER A CA 1
ATOM 2378 C C . SER A 1 300 ? 16.840 -3.557 -19.721 1.00 95.38 300 SER A C 1
ATOM 2380 O O . SER A 1 300 ? 15.709 -3.097 -19.882 1.00 95.38 300 SER A O 1
ATOM 2382 N N . ARG A 1 301 ? 17.727 -2.987 -18.893 1.00 95.06 301 ARG A N 1
ATOM 2383 C CA . ARG A 1 301 ? 17.416 -1.846 -18.010 1.00 95.06 301 ARG A CA 1
ATOM 2384 C C . ARG A 1 301 ? 16.812 -0.658 -18.758 1.00 95.06 301 ARG A C 1
ATOM 2386 O O . ARG A 1 301 ? 15.882 -0.052 -18.250 1.00 95.06 301 ARG A O 1
ATOM 2393 N N . GLY A 1 302 ? 17.307 -0.362 -19.963 1.00 95.44 302 GLY A N 1
ATOM 2394 C CA . GLY A 1 302 ? 16.787 0.729 -20.796 1.00 95.44 302 GLY A CA 1
ATOM 2395 C C . GLY A 1 302 ? 15.306 0.555 -21.133 1.00 95.44 302 GLY A C 1
ATOM 2396 O O . GLY A 1 302 ? 14.538 1.494 -20.982 1.00 95.44 302 GLY A O 1
ATOM 2397 N N . ARG A 1 303 ? 14.877 -0.669 -21.465 1.00 96.44 303 ARG A N 1
ATOM 2398 C CA . ARG A 1 303 ? 13.460 -0.959 -21.718 1.00 96.44 303 ARG A CA 1
ATOM 2399 C C . ARG A 1 303 ? 12.600 -0.856 -20.462 1.00 96.44 303 ARG A C 1
ATOM 2401 O O . ARG A 1 303 ? 11.448 -0.461 -20.545 1.00 96.44 303 ARG A O 1
ATOM 2408 N N . ILE A 1 304 ? 13.139 -1.228 -19.302 1.00 97.88 304 ILE A N 1
ATOM 2409 C CA . ILE A 1 304 ? 12.427 -1.064 -18.027 1.00 97.88 304 ILE A CA 1
ATOM 2410 C C . ILE A 1 304 ? 12.274 0.431 -17.709 1.00 97.88 304 ILE A C 1
ATOM 2412 O O . ILE A 1 304 ? 11.197 0.861 -17.315 1.00 97.88 304 ILE A O 1
ATOM 2416 N N . VAL A 1 305 ? 13.323 1.231 -17.932 1.00 97.06 305 VAL A N 1
ATOM 2417 C CA . VAL A 1 305 ? 13.290 2.695 -17.770 1.00 97.06 305 VAL A CA 1
ATOM 2418 C C . VAL A 1 305 ? 12.263 3.345 -18.699 1.00 97.06 305 VAL A C 1
ATOM 2420 O O . VAL A 1 305 ? 11.532 4.215 -18.241 1.00 97.06 305 VAL A O 1
ATOM 2423 N N . GLU A 1 306 ? 12.147 2.897 -19.953 1.00 96.88 306 GLU A N 1
ATOM 2424 C CA . GLU A 1 306 ? 11.097 3.360 -20.876 1.00 96.88 306 GLU A CA 1
ATOM 2425 C C . GLU A 1 306 ? 9.697 3.186 -20.264 1.00 96.88 306 GLU A C 1
ATOM 2427 O O . GLU A 1 306 ? 8.931 4.143 -20.237 1.00 96.88 306 GLU A O 1
ATOM 2432 N N . VAL A 1 307 ? 9.398 2.019 -19.677 1.00 98.00 307 VAL A N 1
ATOM 2433 C CA . VAL A 1 307 ? 8.104 1.759 -19.016 1.00 98.00 307 VAL A CA 1
ATOM 2434 C C . VAL A 1 307 ? 7.898 2.644 -17.783 1.00 98.00 307 VAL A C 1
ATOM 2436 O O . VAL A 1 307 ? 6.808 3.174 -17.585 1.00 98.00 307 VAL A O 1
ATOM 2439 N N . ILE A 1 308 ? 8.930 2.848 -16.958 1.00 98.12 308 ILE A N 1
ATOM 2440 C CA . ILE A 1 308 ? 8.828 3.742 -15.791 1.00 98.12 308 ILE A CA 1
ATOM 2441 C C . ILE A 1 308 ? 8.598 5.200 -16.220 1.00 98.12 308 ILE A C 1
ATOM 2443 O O . ILE A 1 308 ? 7.859 5.921 -15.553 1.00 98.12 308 ILE A O 1
ATOM 2447 N N . ASN A 1 309 ? 9.168 5.634 -17.346 1.00 97.56 309 ASN A N 1
ATOM 2448 C CA . ASN A 1 309 ? 8.957 6.980 -17.884 1.00 97.56 309 ASN A CA 1
ATOM 2449 C C . ASN A 1 309 ? 7.531 7.195 -18.427 1.00 97.56 309 ASN A C 1
ATOM 2451 O O . ASN A 1 309 ? 7.088 8.338 -18.511 1.00 97.56 309 ASN A O 1
ATOM 2455 N N . GLU A 1 310 ? 6.787 6.130 -18.750 1.00 97.00 310 GLU A N 1
ATOM 2456 C CA . GLU A 1 310 ? 5.361 6.218 -19.112 1.00 97.00 310 GLU A CA 1
ATOM 2457 C C . GLU A 1 310 ? 4.428 6.434 -17.903 1.00 97.00 310 GLU A C 1
ATOM 2459 O O . GLU A 1 310 ? 3.242 6.755 -18.077 1.00 97.00 310 GLU A O 1
ATOM 2464 N N . MET A 1 311 ? 4.943 6.251 -16.682 1.00 98.00 311 MET A N 1
ATOM 2465 C CA . MET A 1 311 ? 4.219 6.554 -15.449 1.00 98.00 311 MET A CA 1
ATOM 2466 C C . MET A 1 311 ? 4.173 8.064 -15.207 1.00 98.00 311 MET A C 1
ATOM 2468 O O . MET A 1 311 ? 5.120 8.804 -15.503 1.00 98.00 311 MET A O 1
ATOM 2472 N N . ARG A 1 312 ? 3.089 8.522 -14.581 1.00 96.50 312 ARG A N 1
ATOM 2473 C CA . ARG A 1 312 ? 2.945 9.914 -14.154 1.00 96.50 312 ARG A CA 1
ATOM 2474 C C . ARG A 1 312 ? 3.964 10.236 -13.047 1.00 96.50 312 ARG A C 1
ATOM 2476 O O . ARG A 1 312 ? 4.207 9.376 -12.191 1.00 96.50 312 ARG A O 1
ATOM 2483 N N . PRO A 1 313 ? 4.524 11.463 -13.016 1.00 97.94 313 PRO A N 1
ATOM 2484 C CA . PRO A 1 313 ? 5.271 11.954 -11.859 1.00 97.94 313 PRO A CA 1
ATOM 2485 C C . PRO A 1 313 ? 4.475 11.728 -10.577 1.00 97.94 313 PRO A C 1
ATOM 2487 O O . PRO A 1 313 ? 3.349 12.207 -10.461 1.00 97.94 313 PRO A O 1
ATOM 2490 N N . SER A 1 314 ? 5.019 10.921 -9.668 1.00 98.50 314 SER A N 1
ATOM 2491 C CA . SER A 1 314 ? 4.300 10.471 -8.475 1.00 98.50 314 SER A CA 1
ATOM 2492 C C . SER A 1 314 ? 5.222 9.799 -7.463 1.00 98.50 314 SER A C 1
ATOM 2494 O O . SER A 1 314 ? 6.349 9.378 -7.756 1.00 98.50 314 SER A O 1
ATOM 2496 N N . ASP A 1 315 ? 4.709 9.634 -6.253 1.00 98.31 315 ASP A N 1
ATOM 2497 C CA . ASP A 1 315 ? 5.326 8.840 -5.199 1.00 98.31 315 ASP A CA 1
ATOM 2498 C C . ASP A 1 315 ? 5.603 7.384 -5.622 1.00 98.31 315 ASP A C 1
ATOM 2500 O O . ASP A 1 315 ? 6.687 6.859 -5.354 1.00 98.31 315 ASP A O 1
ATOM 2504 N N . LEU A 1 316 ? 4.683 6.745 -6.351 1.00 98.44 316 LEU A N 1
ATOM 2505 C CA . LEU A 1 316 ? 4.842 5.381 -6.857 1.00 98.44 316 LEU A CA 1
ATOM 2506 C C . LEU A 1 316 ? 5.892 5.271 -7.961 1.00 98.44 316 LEU A C 1
ATOM 2508 O O . LEU A 1 316 ? 6.678 4.315 -7.958 1.00 98.44 316 LEU A O 1
ATOM 2512 N N . ARG A 1 317 ? 5.982 6.260 -8.856 1.00 98.38 317 ARG A N 1
ATOM 2513 C CA . ARG A 1 317 ? 7.082 6.332 -9.828 1.00 98.38 317 ARG A CA 1
ATOM 2514 C C . ARG A 1 317 ? 8.426 6.493 -9.124 1.00 98.38 317 ARG A C 1
ATOM 2516 O O . ARG A 1 317 ? 9.373 5.766 -9.425 1.00 98.38 317 ARG A O 1
ATOM 2523 N N . THR A 1 318 ? 8.484 7.361 -8.116 1.00 97.94 318 THR A N 1
ATOM 2524 C CA . THR A 1 318 ? 9.685 7.578 -7.295 1.00 97.94 318 THR A CA 1
ATOM 2525 C C . THR A 1 318 ? 10.120 6.311 -6.564 1.00 97.94 318 THR A C 1
ATOM 2527 O O . THR A 1 318 ? 11.299 5.958 -6.585 1.00 97.94 318 THR A O 1
ATOM 2530 N N . ALA A 1 319 ? 9.184 5.592 -5.942 1.00 97.62 319 ALA A N 1
ATOM 2531 C CA . ALA A 1 319 ? 9.468 4.338 -5.250 1.00 97.62 319 ALA A CA 1
ATOM 2532 C C . ALA A 1 319 ? 9.919 3.231 -6.211 1.00 97.62 319 ALA A C 1
ATOM 2534 O O . ALA A 1 319 ? 10.812 2.449 -5.879 1.00 97.62 319 ALA A O 1
ATOM 2535 N N . SER A 1 320 ? 9.335 3.180 -7.410 1.00 98.06 320 SER A N 1
ATOM 2536 C CA . SER A 1 320 ? 9.727 2.235 -8.460 1.00 98.06 320 SER A CA 1
ATOM 2537 C C . SER A 1 320 ? 11.157 2.502 -8.928 1.00 98.06 320 SER A C 1
ATOM 2539 O O . SER A 1 320 ? 11.979 1.582 -8.977 1.00 98.06 320 SE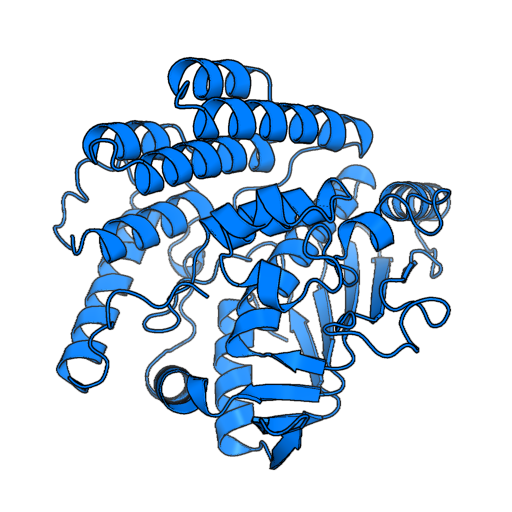R A O 1
ATOM 2541 N N . ALA A 1 321 ? 11.480 3.773 -9.191 1.00 96.56 321 ALA A N 1
ATOM 2542 C CA . ALA A 1 321 ? 12.827 4.216 -9.522 1.00 96.56 321 ALA A CA 1
ATOM 2543 C C . ALA A 1 321 ? 13.824 3.882 -8.402 1.00 96.56 321 ALA A C 1
ATOM 2545 O O . ALA A 1 321 ? 14.858 3.271 -8.676 1.00 96.56 321 ALA A O 1
ATOM 2546 N N . GLU A 1 322 ? 13.508 4.208 -7.141 1.00 95.56 322 GLU A N 1
ATOM 2547 C CA . GLU A 1 322 ? 14.360 3.882 -5.988 1.00 95.56 322 GLU A CA 1
ATOM 2548 C C . GLU A 1 322 ? 14.673 2.391 -5.925 1.00 95.56 322 GLU A C 1
ATOM 2550 O O . GLU A 1 322 ? 15.842 2.008 -5.822 1.00 95.56 322 GLU A O 1
ATOM 2555 N N . TYR A 1 323 ? 13.638 1.553 -6.025 1.00 95.31 323 TYR A N 1
ATOM 2556 C CA . TYR A 1 323 ? 13.784 0.111 -5.930 1.00 95.31 323 TYR A CA 1
ATOM 2557 C C . TYR A 1 323 ? 14.710 -0.419 -7.024 1.00 95.31 323 TYR A C 1
ATOM 2559 O O . TYR A 1 323 ? 15.661 -1.147 -6.730 1.00 95.31 323 TYR A O 1
ATOM 2567 N N . LEU A 1 324 ? 14.462 -0.045 -8.281 1.00 94.88 324 LEU A N 1
ATOM 2568 C CA . LEU A 1 324 ? 15.231 -0.526 -9.427 1.00 94.88 324 LEU A CA 1
ATOM 2569 C C . LEU A 1 324 ? 16.685 -0.048 -9.375 1.00 94.88 324 LEU A C 1
ATOM 2571 O O . LEU A 1 324 ? 17.599 -0.867 -9.485 1.00 94.88 324 LEU A O 1
ATOM 2575 N N . LEU A 1 325 ? 16.917 1.242 -9.119 1.00 93.06 325 LEU A N 1
ATOM 2576 C CA . LEU A 1 325 ? 18.259 1.820 -8.985 1.00 93.06 325 LEU A CA 1
ATOM 2577 C C . LEU A 1 325 ? 19.054 1.131 -7.872 1.00 93.06 325 LEU A C 1
ATOM 2579 O O . LEU A 1 325 ? 20.194 0.704 -8.084 1.00 93.06 325 LEU A O 1
ATOM 2583 N N . ARG A 1 326 ? 18.425 0.914 -6.711 1.00 91.12 326 ARG A N 1
ATOM 2584 C CA . ARG A 1 326 ? 19.029 0.182 -5.594 1.00 91.12 326 ARG A CA 1
ATOM 2585 C C . ARG A 1 326 ? 19.370 -1.262 -5.966 1.00 91.12 326 ARG A C 1
ATOM 2587 O O . ARG A 1 326 ? 20.455 -1.733 -5.621 1.00 91.12 326 ARG A O 1
ATOM 2594 N N . ARG A 1 327 ? 18.492 -1.974 -6.683 1.00 89.94 327 ARG A N 1
ATOM 2595 C CA . ARG A 1 327 ? 18.739 -3.359 -7.139 1.00 89.94 327 ARG A CA 1
ATOM 2596 C C . ARG A 1 327 ? 19.830 -3.443 -8.203 1.00 89.94 327 ARG A C 1
ATOM 2598 O O . ARG A 1 327 ? 20.634 -4.373 -8.175 1.00 89.94 327 ARG A O 1
ATOM 2605 N N . TRP A 1 328 ? 19.911 -2.456 -9.087 1.00 90.69 328 TRP A N 1
ATOM 2606 C CA . TRP A 1 328 ? 20.959 -2.343 -10.100 1.00 90.69 328 TRP A CA 1
ATOM 2607 C C . TRP A 1 328 ? 22.280 -1.786 -9.569 1.00 90.69 328 TRP A C 1
ATOM 2609 O O . TRP A 1 328 ? 23.271 -1.818 -10.302 1.00 90.69 328 TRP A O 1
ATOM 2619 N N . LYS A 1 329 ? 22.310 -1.339 -8.304 1.00 85.12 329 LYS A N 1
ATOM 2620 C CA . LYS A 1 329 ? 23.447 -0.667 -7.653 1.00 85.12 329 LYS A CA 1
ATOM 2621 C C . LYS A 1 329 ? 23.880 0.596 -8.404 1.00 85.12 329 LYS A C 1
ATOM 2623 O O . LYS A 1 329 ? 25.075 0.863 -8.527 1.00 85.12 329 LYS A O 1
ATOM 2628 N N . GLN A 1 330 ? 22.909 1.344 -8.921 1.00 76.31 330 GLN A N 1
ATOM 2629 C CA . GLN A 1 330 ? 23.144 2.539 -9.716 1.00 76.31 330 GLN A CA 1
ATOM 2630 C C . GLN A 1 330 ? 22.758 3.791 -8.934 1.00 76.31 330 GLN A C 1
ATOM 2632 O O . GLN A 1 330 ? 21.587 3.999 -8.639 1.00 76.31 330 GLN A O 1
ATOM 2637 N N . ASN A 1 331 ? 23.742 4.647 -8.661 1.00 66.12 331 ASN A N 1
ATOM 2638 C CA . ASN A 1 331 ? 23.546 5.887 -7.904 1.00 66.12 331 ASN A CA 1
ATOM 2639 C C . ASN A 1 331 ? 24.086 7.114 -8.665 1.00 66.12 331 ASN A C 1
ATOM 2641 O O . ASN A 1 331 ? 24.448 8.113 -8.043 1.00 66.12 331 ASN A O 1
ATOM 2645 N N . ASP A 1 332 ? 24.228 7.026 -9.992 1.00 72.69 332 ASP A N 1
ATOM 2646 C CA . ASP A 1 332 ? 24.716 8.149 -10.794 1.00 72.69 332 ASP A CA 1
ATOM 2647 C C . ASP A 1 332 ? 23.630 9.234 -10.977 1.00 72.69 332 ASP A C 1
ATOM 2649 O O . ASP A 1 332 ? 22.439 8.920 -10.920 1.00 72.69 332 ASP A O 1
ATOM 2653 N N . PRO A 1 333 ? 24.011 10.504 -11.216 1.00 62.91 333 PRO A N 1
ATOM 2654 C CA . PRO A 1 333 ? 23.061 11.615 -11.320 1.00 62.91 333 PRO A CA 1
ATOM 2655 C C . PRO A 1 333 ? 22.096 11.539 -12.511 1.00 62.91 333 PRO A C 1
ATOM 2657 O O . PRO A 1 333 ? 21.085 12.234 -12.508 1.00 62.91 333 PRO A O 1
ATOM 2660 N N . GLY A 1 334 ? 22.429 10.760 -13.542 1.00 69.94 334 GLY A N 1
ATOM 2661 C CA . GLY A 1 334 ? 21.632 10.577 -14.749 1.00 69.94 334 GLY A CA 1
ATOM 2662 C C . GLY A 1 334 ? 20.587 9.469 -14.639 1.00 69.94 334 GLY A C 1
ATOM 2663 O O . GLY A 1 334 ? 19.834 9.285 -15.591 1.00 69.94 334 GLY A O 1
ATOM 2664 N N . TYR A 1 335 ? 20.535 8.732 -13.520 1.00 80.44 335 TYR A N 1
ATOM 2665 C CA . TYR A 1 335 ? 19.487 7.755 -13.192 1.00 80.44 335 TYR A CA 1
ATOM 2666 C C . TYR A 1 335 ? 19.096 6.820 -14.349 1.00 80.44 335 TYR A C 1
ATOM 2668 O O . TYR A 1 335 ? 17.927 6.488 -14.524 1.00 80.44 335 TYR A O 1
ATOM 2676 N N . LEU A 1 336 ? 20.076 6.402 -15.159 1.00 82.88 336 LEU A N 1
ATOM 2677 C CA . LEU A 1 336 ? 19.877 5.560 -16.350 1.00 82.88 336 LEU A CA 1
ATOM 2678 C C . LEU A 1 336 ? 18.888 6.121 -17.395 1.00 82.88 336 LEU A C 1
ATOM 2680 O O . LEU A 1 336 ? 18.367 5.350 -18.198 1.00 82.88 336 LEU A O 1
ATOM 2684 N N . GLY A 1 337 ? 18.647 7.435 -17.418 1.00 87.75 337 GLY A N 1
ATOM 2685 C CA . GLY A 1 337 ? 17.706 8.078 -18.341 1.00 87.75 337 GLY A CA 1
ATOM 2686 C C . GLY A 1 337 ? 16.255 8.128 -17.850 1.00 87.75 337 GLY A C 1
ATOM 2687 O O . GLY A 1 337 ? 15.352 8.301 -18.667 1.00 87.75 337 GLY A O 1
ATOM 2688 N N . LEU A 1 338 ? 16.015 7.964 -16.544 1.00 92.44 338 LEU A N 1
ATOM 2689 C CA . LEU A 1 338 ? 14.701 8.224 -15.949 1.00 92.44 338 LEU A CA 1
ATOM 2690 C C . LEU A 1 338 ? 14.328 9.714 -16.078 1.00 92.44 338 LEU A C 1
ATOM 2692 O O . LEU A 1 338 ? 15.089 10.585 -15.655 1.00 92.44 338 LEU A O 1
ATOM 2696 N N . ASP A 1 339 ? 13.143 9.990 -16.623 1.00 94.38 339 ASP A N 1
ATOM 2697 C CA . ASP A 1 339 ? 12.580 11.334 -16.818 1.00 94.38 339 ASP A CA 1
ATOM 2698 C C . ASP A 1 339 ? 11.847 11.806 -15.551 1.00 94.38 339 ASP A C 1
ATOM 2700 O O . ASP A 1 339 ? 10.615 11.875 -15.455 1.00 94.38 339 ASP A O 1
ATOM 2704 N N . LEU A 1 340 ? 12.645 12.026 -14.508 1.00 95.31 340 LEU A N 1
ATOM 2705 C CA . LEU A 1 340 ? 12.177 12.436 -13.189 1.00 95.31 340 LEU A CA 1
ATOM 2706 C C . LEU A 1 340 ? 11.912 13.941 -13.150 1.00 95.31 340 LEU A C 1
ATOM 2708 O O . LEU A 1 340 ? 12.719 14.738 -13.627 1.00 95.31 340 LEU A O 1
ATOM 2712 N N . SER A 1 341 ? 10.828 14.339 -12.487 1.00 96.31 341 SER A N 1
ATOM 2713 C CA . SER A 1 341 ? 10.618 15.737 -12.117 1.00 96.31 341 SER A CA 1
ATOM 2714 C C . SER A 1 341 ? 11.682 16.209 -11.119 1.00 96.31 341 SER A C 1
ATOM 2716 O O . SER A 1 341 ? 12.334 15.411 -10.435 1.00 96.31 341 SER A O 1
ATOM 2718 N N . ASP A 1 342 ? 11.823 17.529 -10.980 1.00 95.94 342 ASP A N 1
ATOM 2719 C CA . ASP A 1 342 ? 12.777 18.127 -10.042 1.00 95.94 342 ASP A CA 1
ATOM 2720 C C . ASP A 1 342 ? 12.557 17.652 -8.598 1.00 95.94 342 ASP A C 1
ATOM 2722 O O . ASP A 1 342 ? 13.530 17.393 -7.881 1.00 95.94 342 ASP A O 1
ATOM 2726 N N . ALA A 1 343 ? 11.295 17.489 -8.185 1.00 97.25 343 ALA A N 1
ATOM 2727 C CA . ALA A 1 343 ? 10.916 17.001 -6.861 1.00 97.25 343 ALA A CA 1
ATOM 2728 C C . ALA A 1 343 ? 11.398 15.559 -6.628 1.00 97.25 343 ALA A C 1
ATOM 2730 O O . ALA A 1 343 ? 12.105 15.288 -5.653 1.00 97.25 343 ALA A O 1
ATOM 2731 N N . GLU A 1 344 ? 11.095 14.647 -7.558 1.00 96.88 344 GLU A N 1
ATOM 2732 C CA . GLU A 1 344 ? 11.481 13.231 -7.464 1.00 96.88 344 GLU A CA 1
ATOM 2733 C C . GLU A 1 344 ? 13.009 13.075 -7.489 1.00 96.88 344 GLU A C 1
ATOM 2735 O O . GLU A 1 344 ? 13.590 12.370 -6.659 1.00 96.88 344 GLU A O 1
ATOM 2740 N N . ALA A 1 345 ? 13.689 13.789 -8.393 1.00 95.38 345 ALA A N 1
ATOM 2741 C CA . ALA A 1 345 ? 15.143 13.753 -8.495 1.00 95.38 345 ALA A CA 1
ATOM 2742 C C . ALA A 1 345 ? 15.823 14.340 -7.244 1.00 95.38 345 ALA A C 1
ATOM 2744 O O . ALA A 1 345 ? 16.843 13.821 -6.784 1.00 95.38 345 ALA A O 1
ATOM 2745 N N . SER A 1 346 ? 15.270 15.414 -6.671 1.00 95.06 346 SER A N 1
ATOM 2746 C CA . SER A 1 346 ? 15.772 16.020 -5.431 1.00 95.06 346 SER A CA 1
ATOM 2747 C C . SER A 1 346 ? 15.644 15.071 -4.238 1.00 95.06 346 SER A C 1
ATOM 2749 O O . SER A 1 346 ? 16.613 14.883 -3.487 1.00 95.06 346 SER A O 1
ATOM 2751 N N . PHE A 1 347 ? 14.491 14.407 -4.111 1.00 95.19 347 PHE A N 1
ATOM 2752 C CA . PHE A 1 347 ? 14.277 13.381 -3.097 1.00 95.19 347 PHE A CA 1
ATOM 2753 C C . PHE A 1 347 ? 15.277 12.228 -3.252 1.00 95.19 347 PHE A C 1
ATOM 2755 O O . PHE A 1 347 ? 16.005 11.917 -2.307 1.00 95.19 347 PHE A O 1
ATOM 2762 N N . LEU A 1 348 ? 15.387 11.631 -4.446 1.00 93.75 348 LEU A N 1
ATOM 2763 C CA . LEU A 1 348 ? 16.260 10.474 -4.673 1.00 93.75 348 LEU A CA 1
ATOM 2764 C C . LEU A 1 348 ? 17.739 10.795 -4.430 1.00 93.75 348 LEU A C 1
ATOM 2766 O O . LEU A 1 348 ? 18.439 9.988 -3.815 1.00 93.75 348 LEU A O 1
ATOM 2770 N N . ARG A 1 349 ? 18.225 11.979 -4.836 1.00 92.38 349 ARG A N 1
ATOM 2771 C CA . ARG A 1 349 ? 19.590 12.432 -4.496 1.00 92.38 349 ARG A CA 1
ATOM 2772 C C . ARG A 1 349 ? 19.807 12.456 -2.986 1.00 92.38 349 ARG A C 1
ATOM 2774 O O . ARG A 1 349 ? 20.827 11.961 -2.502 1.00 92.38 349 ARG A O 1
ATOM 2781 N N . THR A 1 350 ? 18.849 13.010 -2.247 1.00 91.88 350 THR A N 1
ATOM 2782 C CA . THR A 1 350 ? 18.930 13.119 -0.786 1.00 91.88 350 THR A CA 1
ATOM 2783 C C . THR A 1 350 ? 18.883 11.743 -0.118 1.00 91.88 350 THR A C 1
ATOM 2785 O O . THR A 1 350 ? 19.717 11.450 0.744 1.00 91.88 350 THR A O 1
ATOM 2788 N N . HIS A 1 351 ? 17.970 10.874 -0.561 1.00 91.31 351 HIS A N 1
ATOM 2789 C CA . HIS A 1 351 ? 17.822 9.499 -0.080 1.00 91.31 351 HIS A CA 1
ATOM 2790 C C . HIS A 1 351 ? 19.097 8.681 -0.292 1.00 91.31 351 HIS A C 1
ATOM 2792 O O . HIS A 1 351 ? 19.651 8.146 0.668 1.00 91.31 351 HIS A O 1
ATOM 2798 N N . PHE A 1 352 ? 19.638 8.632 -1.512 1.00 89.62 352 PHE A N 1
ATOM 2799 C CA . PHE A 1 352 ? 20.845 7.844 -1.783 1.00 89.62 352 PHE A CA 1
ATOM 2800 C C . PHE A 1 352 ? 22.090 8.389 -1.068 1.00 89.62 352 PHE A C 1
ATOM 2802 O O . PHE A 1 352 ? 22.935 7.600 -0.637 1.00 89.62 352 PHE A O 1
ATOM 2809 N N . ALA A 1 353 ? 22.187 9.705 -0.847 1.00 88.94 353 ALA A N 1
ATOM 2810 C CA . ALA A 1 353 ? 23.231 10.281 0.002 1.00 88.94 353 ALA A CA 1
ATOM 2811 C C . ALA A 1 353 ? 23.080 9.870 1.481 1.00 88.94 353 ALA A C 1
ATOM 2813 O O . ALA A 1 353 ? 24.077 9.679 2.181 1.00 88.94 353 ALA A O 1
ATOM 2814 N N . ALA A 1 354 ? 21.851 9.723 1.987 1.00 87.44 354 ALA A N 1
ATOM 2815 C CA . ALA A 1 354 ? 21.599 9.183 3.324 1.00 87.44 354 ALA A CA 1
ATOM 2816 C C . ALA A 1 354 ? 21.953 7.688 3.414 1.00 87.44 354 ALA A C 1
ATOM 2818 O O . ALA A 1 354 ? 22.664 7.291 4.335 1.00 87.44 354 ALA A O 1
ATOM 2819 N N . VAL A 1 355 ? 21.555 6.877 2.425 1.00 85.19 355 VAL A N 1
ATOM 2820 C CA . VAL A 1 355 ? 21.919 5.450 2.341 1.00 85.19 355 VAL A CA 1
ATOM 2821 C C . VAL A 1 355 ? 23.440 5.266 2.348 1.00 85.19 355 VAL A C 1
ATOM 2823 O O . VAL A 1 355 ? 23.951 4.441 3.103 1.00 85.19 355 VAL A O 1
ATOM 2826 N N . ALA A 1 356 ? 24.176 6.048 1.552 1.00 83.62 356 ALA A N 1
ATOM 2827 C CA . ALA A 1 356 ? 25.635 5.961 1.483 1.00 83.62 356 ALA A CA 1
ATOM 2828 C C . ALA A 1 356 ? 26.313 6.252 2.833 1.00 83.62 356 ALA A C 1
ATOM 2830 O O . ALA A 1 356 ? 27.261 5.557 3.195 1.00 83.62 356 ALA A O 1
ATOM 2831 N N . ARG A 1 357 ? 25.804 7.234 3.591 1.00 83.25 357 ARG A N 1
ATOM 2832 C CA . ARG A 1 357 ? 26.293 7.552 4.943 1.00 83.25 357 ARG A CA 1
ATOM 2833 C C . ARG A 1 357 ? 26.057 6.393 5.915 1.00 83.25 357 ARG A C 1
ATOM 2835 O O . ARG A 1 357 ? 27.002 5.921 6.532 1.00 83.25 357 ARG A O 1
ATOM 2842 N N . LEU A 1 358 ? 24.836 5.858 5.958 1.00 78.44 358 LEU A N 1
ATOM 2843 C CA . LEU A 1 358 ? 24.479 4.757 6.864 1.00 78.44 358 LEU A CA 1
ATOM 2844 C C . LEU A 1 358 ? 25.269 3.467 6.597 1.00 78.44 358 LEU A C 1
ATOM 2846 O O . LEU A 1 358 ? 25.643 2.764 7.532 1.00 78.44 358 LEU A O 1
ATOM 2850 N N . VAL A 1 359 ? 25.544 3.151 5.327 1.00 71.88 359 VAL A N 1
ATOM 2851 C CA . VAL A 1 359 ? 26.352 1.975 4.956 1.00 71.88 359 VAL A CA 1
ATOM 2852 C C . VAL A 1 359 ? 27.838 2.172 5.286 1.00 71.88 359 VAL A C 1
ATOM 2854 O O . VAL A 1 359 ? 28.523 1.192 5.586 1.00 71.88 359 VAL A O 1
ATOM 2857 N N . ALA A 1 360 ? 28.351 3.405 5.218 1.00 70.62 360 ALA A N 1
ATOM 2858 C CA . ALA A 1 360 ? 29.738 3.709 5.566 1.00 70.62 360 ALA A CA 1
ATOM 2859 C C . ALA A 1 360 ? 29.999 3.552 7.072 1.00 70.62 360 ALA A C 1
ATOM 2861 O O . ALA A 1 360 ? 31.025 2.984 7.450 1.00 70.62 360 ALA A O 1
ATOM 2862 N N . ASP A 1 361 ? 29.056 3.998 7.904 1.00 62.75 361 ASP A N 1
ATOM 2863 C CA . ASP A 1 361 ? 29.181 3.953 9.363 1.00 62.75 361 ASP A CA 1
ATOM 2864 C C . ASP A 1 361 ? 29.002 2.527 9.924 1.00 62.75 361 ASP A C 1
ATOM 2866 O O . ASP A 1 361 ? 29.637 2.168 10.915 1.00 62.75 361 ASP A O 1
ATOM 2870 N N . GLU A 1 362 ? 28.229 1.666 9.247 1.00 61.53 362 GLU A N 1
ATOM 2871 C CA . GLU A 1 362 ? 28.019 0.268 9.649 1.00 61.53 362 GLU A CA 1
ATOM 2872 C C . GLU A 1 362 ? 28.186 -0.739 8.487 1.00 61.53 362 GLU A C 1
ATOM 2874 O O . GLU A 1 362 ? 27.210 -1.204 7.889 1.00 61.53 362 GLU A O 1
ATOM 2879 N N . PRO A 1 363 ? 29.419 -1.205 8.196 1.00 54.12 363 PRO A N 1
ATOM 2880 C CA . PRO A 1 363 ? 29.704 -2.093 7.061 1.00 54.12 363 PRO A CA 1
ATOM 2881 C C . PRO A 1 363 ? 28.987 -3.454 7.090 1.00 54.12 363 PRO A C 1
ATOM 2883 O O . PRO A 1 363 ? 28.908 -4.130 6.062 1.00 54.12 363 PRO A O 1
ATOM 2886 N N . ARG A 1 364 ? 28.477 -3.879 8.256 1.00 49.75 364 ARG A N 1
ATOM 2887 C CA . ARG A 1 364 ? 27.675 -5.108 8.420 1.00 49.75 364 ARG A CA 1
ATOM 2888 C C . ARG A 1 364 ? 26.278 -4.987 7.806 1.00 49.75 364 ARG A C 1
ATOM 2890 O O . ARG A 1 364 ? 25.644 -6.006 7.565 1.00 49.75 364 ARG A O 1
ATOM 2897 N N . LEU A 1 365 ? 25.840 -3.766 7.505 1.00 46.12 365 LEU A N 1
ATOM 2898 C CA . LEU A 1 365 ? 24.566 -3.450 6.862 1.00 46.12 365 LEU A CA 1
ATOM 2899 C C . LEU A 1 365 ? 24.667 -3.396 5.339 1.00 46.12 365 LEU A C 1
ATOM 2901 O O . LEU A 1 365 ? 23.726 -2.950 4.678 1.00 46.12 365 LEU A O 1
ATOM 2905 N N . ARG A 1 366 ? 25.783 -3.875 4.759 1.00 48.00 366 ARG A N 1
ATOM 2906 C CA . ARG A 1 366 ? 25.817 -4.214 3.333 1.00 48.00 366 ARG A CA 1
ATOM 2907 C C . ARG A 1 366 ? 24.571 -5.045 3.047 1.00 48.00 366 ARG A C 1
ATOM 2909 O O . ARG A 1 366 ? 24.418 -6.093 3.672 1.00 48.00 366 ARG A O 1
ATOM 2916 N N . PRO A 1 367 ? 23.695 -4.611 2.129 1.00 41.19 367 PRO A N 1
ATOM 2917 C CA . PRO A 1 367 ? 22.589 -5.442 1.715 1.00 41.19 367 PRO A CA 1
ATOM 2918 C C . PRO A 1 367 ? 23.204 -6.740 1.202 1.00 41.19 367 PRO A C 1
ATOM 2920 O O . PRO A 1 367 ? 23.873 -6.747 0.164 1.00 41.19 367 PRO A O 1
ATOM 2923 N N . THR A 1 368 ? 23.033 -7.834 1.937 1.00 36.22 368 THR A N 1
ATOM 2924 C CA . THR A 1 368 ? 23.068 -9.146 1.319 1.00 36.22 368 THR A CA 1
ATOM 2925 C C . THR A 1 368 ? 21.991 -9.079 0.247 1.00 36.22 368 THR A C 1
ATOM 2927 O O . THR A 1 368 ? 20.795 -8.973 0.520 1.00 36.22 368 THR A O 1
ATOM 2930 N N . LEU A 1 369 ? 22.436 -8.964 -1.007 1.00 35.28 369 LEU A N 1
ATOM 2931 C CA . LEU A 1 369 ? 21.571 -9.195 -2.150 1.00 35.28 369 LEU A CA 1
ATOM 2932 C C . LEU A 1 369 ? 20.975 -10.573 -1.927 1.00 35.28 369 LEU A C 1
ATOM 2934 O O . LEU A 1 369 ? 21.732 -11.515 -1.718 1.00 35.28 369 LEU A O 1
ATOM 2938 N N . ILE A 1 370 ? 19.649 -10.641 -1.995 1.00 34.84 370 ILE A N 1
ATOM 2939 C CA . ILE A 1 370 ? 18.813 -11.763 -1.565 1.00 34.84 370 ILE A CA 1
ATOM 2940 C C . ILE A 1 370 ? 18.512 -11.683 -0.066 1.00 34.84 370 ILE A C 1
ATOM 2942 O O . ILE A 1 370 ? 19.159 -12.334 0.733 1.00 34.84 370 ILE A O 1
ATOM 2946 N N . GLU A 1 371 ? 17.468 -10.936 0.288 1.00 32.94 371 GLU A N 1
ATOM 2947 C CA . GLU A 1 371 ? 16.326 -11.561 0.957 1.00 32.94 371 GLU A CA 1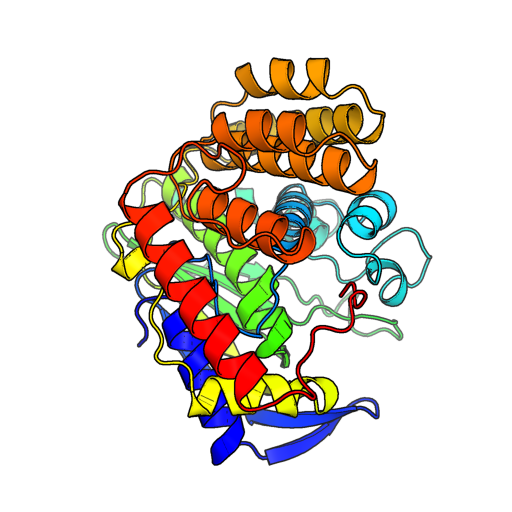
ATOM 2948 C C . GLU A 1 371 ? 15.067 -10.982 0.309 1.00 32.94 371 GLU A C 1
ATOM 2950 O O . GLU A 1 371 ? 14.775 -9.786 0.387 1.00 32.94 371 GLU A O 1
ATOM 2955 N N . ALA A 1 372 ? 14.416 -11.835 -0.477 1.00 30.20 372 ALA A N 1
ATOM 2956 C CA . ALA A 1 372 ? 13.052 -11.654 -0.916 1.00 30.20 372 ALA A CA 1
ATOM 2957 C C . ALA A 1 372 ? 12.165 -12.014 0.271 1.00 30.20 372 ALA A C 1
ATOM 2959 O O . ALA A 1 372 ? 11.970 -13.195 0.540 1.00 30.20 372 ALA A O 1
ATOM 2960 N N . THR A 1 373 ? 11.678 -11.006 0.984 1.00 36.09 373 THR A N 1
ATOM 2961 C CA . THR A 1 373 ? 10.464 -11.104 1.792 1.00 36.09 373 THR A CA 1
ATOM 2962 C C . THR A 1 373 ? 9.708 -9.810 1.598 1.00 36.09 373 THR A C 1
ATOM 2964 O O . THR A 1 373 ? 10.261 -8.769 2.024 1.00 36.09 373 THR A O 1
#